Protein AF-A8ZYL6-F1 (afdb_monomer_lite)

Sequence (203 aa):
MKCGRCGAIFISHRPSIPPQRKVAQKPQQNDHLFFSLRGFISYPHINITGYWSYPAFVMSSKNQVFWLHLILAMVPDPAKKVTGLFRPRASVITTPGSKAIVHIDDFWVGIGPDPFDDYPWNGQPAGIYPHETIKGLSPSGLKEKERALLAACEAETHRFEKDKTLSQDFCQQWRDLSHPVFAGFLNRLAPDFIKTLEASLKS

Structure (mmCIF, N/CA/C/O backbone):
data_AF-A8ZYL6-F1
#
_entry.id   AF-A8ZYL6-F1
#
loop_
_atom_site.group_PDB
_atom_site.id
_atom_site.type_symbol
_atom_site.label_atom_id
_atom_site.label_alt_id
_atom_site.label_comp_id
_atom_site.label_asym_id
_atom_site.label_entity_id
_atom_site.label_seq_id
_atom_site.pdbx_PDB_ins_code
_atom_site.Cartn_x
_atom_site.Cartn_y
_atom_site.Cartn_z
_atom_site.occupancy
_atom_site.B_iso_or_equiv
_atom_site.auth_seq_id
_atom_site.auth_comp_id
_atom_site.auth_asym_id
_atom_site.auth_atom_id
_atom_site.pdbx_PDB_model_num
ATOM 1 N N . MET A 1 1 ? 37.023 60.964 -54.372 1.00 38.66 1 MET A N 1
ATOM 2 C CA . MET A 1 1 ? 36.059 60.129 -55.122 1.00 38.66 1 MET A CA 1
ATOM 3 C C . MET A 1 1 ? 35.726 58.897 -54.290 1.00 38.66 1 MET A C 1
ATOM 5 O O . MET A 1 1 ? 36.666 58.250 -53.867 1.00 38.66 1 MET A O 1
ATOM 9 N N . LYS A 1 2 ? 34.417 58.637 -54.099 1.00 38.59 2 LYS A N 1
ATOM 10 C CA . LYS A 1 2 ? 33.717 57.352 -53.833 1.00 38.59 2 LYS A CA 1
ATOM 11 C C . LYS A 1 2 ? 34.161 56.525 -52.603 1.00 38.59 2 LYS A C 1
ATOM 13 O O . LYS A 1 2 ? 35.300 56.109 -52.507 1.00 38.59 2 LYS A O 1
ATOM 18 N N . CYS A 1 3 ? 33.309 56.436 -51.571 1.00 35.59 3 CYS A N 1
ATOM 19 C CA . CYS A 1 3 ? 32.294 55.375 -51.330 1.00 35.59 3 CYS A CA 1
ATOM 20 C C . CYS A 1 3 ? 32.943 54.027 -50.951 1.00 35.59 3 CYS A C 1
ATOM 22 O O . CYS A 1 3 ? 33.824 53.570 -51.653 1.00 35.59 3 CYS A O 1
ATOM 24 N N . GLY A 1 4 ? 32.551 53.299 -49.908 1.00 39.19 4 GLY A N 1
ATOM 25 C CA . GLY A 1 4 ? 31.432 53.433 -48.987 1.00 39.19 4 GLY A CA 1
ATOM 26 C C . GLY A 1 4 ? 31.516 52.337 -47.916 1.00 39.19 4 GLY A C 1
ATOM 27 O O . GLY A 1 4 ? 32.097 51.276 -48.132 1.00 39.19 4 GLY A O 1
ATOM 28 N N . ARG A 1 5 ? 30.938 52.619 -46.746 1.00 49.47 5 ARG A N 1
ATOM 29 C CA . ARG A 1 5 ? 30.667 51.635 -45.693 1.00 49.47 5 ARG A CA 1
ATOM 30 C C . ARG A 1 5 ? 29.614 50.648 -46.202 1.00 49.47 5 ARG A C 1
ATOM 32 O O . ARG A 1 5 ? 28.506 51.074 -46.511 1.00 49.47 5 ARG A O 1
ATOM 39 N N . CYS A 1 6 ? 29.929 49.357 -46.228 1.00 43.81 6 CYS A N 1
ATOM 40 C CA . CYS A 1 6 ? 28.922 48.297 -46.278 1.00 43.81 6 CYS A CA 1
ATOM 41 C C . CYS A 1 6 ? 28.888 47.606 -44.915 1.00 43.81 6 CYS A C 1
ATOM 43 O O . CYS A 1 6 ? 29.854 46.964 -44.510 1.00 43.81 6 CYS A O 1
ATOM 45 N N . GLY A 1 7 ? 27.783 47.799 -44.196 1.00 42.47 7 GLY A N 1
ATOM 46 C CA . GLY A 1 7 ? 27.445 47.012 -43.021 1.00 42.47 7 GLY A CA 1
ATOM 47 C C . GLY A 1 7 ? 26.952 45.632 -43.445 1.00 42.47 7 GLY A C 1
ATOM 48 O O . GLY A 1 7 ? 26.150 45.515 -44.368 1.00 42.47 7 GLY A O 1
ATOM 49 N N . ALA A 1 8 ? 27.414 44.595 -42.754 1.00 45.06 8 ALA A N 1
ATOM 50 C CA . ALA A 1 8 ? 26.805 43.276 -42.804 1.00 45.06 8 ALA A CA 1
ATOM 51 C C . ALA A 1 8 ? 25.928 43.116 -41.555 1.00 45.06 8 ALA A C 1
ATOM 53 O O . ALA A 1 8 ? 26.428 42.949 -40.445 1.00 45.06 8 ALA A O 1
ATOM 54 N N . ILE A 1 9 ? 24.612 43.215 -41.737 1.00 48.47 9 ILE A N 1
ATOM 55 C CA . ILE A 1 9 ? 23.622 42.829 -40.730 1.00 48.47 9 ILE A CA 1
ATOM 56 C C . ILE A 1 9 ? 23.442 41.314 -40.863 1.00 48.47 9 ILE A C 1
ATOM 58 O O . ILE A 1 9 ? 22.890 40.835 -41.850 1.00 48.47 9 ILE A O 1
ATOM 62 N N . PHE A 1 10 ? 23.912 40.552 -39.876 1.00 44.44 10 PHE A N 1
ATOM 63 C CA . PHE A 1 10 ? 23.597 39.129 -39.756 1.00 44.44 10 PHE A CA 1
ATOM 64 C C . PHE A 1 10 ? 22.167 38.978 -39.220 1.00 44.44 10 PHE A C 1
ATOM 66 O O . PHE A 1 10 ? 21.923 39.113 -38.022 1.00 44.44 10 PHE A O 1
ATOM 73 N N . ILE A 1 11 ? 21.206 38.690 -40.101 1.00 47.62 11 ILE A N 1
ATOM 74 C CA . ILE A 1 11 ? 19.852 38.296 -39.692 1.00 47.62 11 ILE A CA 1
ATOM 75 C C . ILE A 1 11 ? 19.863 36.793 -39.392 1.00 47.62 11 ILE A C 1
ATOM 77 O O . ILE A 1 11 ? 19.697 35.955 -40.277 1.00 47.62 11 ILE A O 1
ATOM 81 N N . SER A 1 12 ? 20.057 36.459 -38.115 1.00 48.75 12 SER A N 1
ATOM 82 C CA . SER A 1 12 ? 19.859 35.116 -37.560 1.00 48.75 12 SER A CA 1
ATOM 83 C C . SER A 1 12 ? 18.393 34.691 -37.743 1.00 48.75 12 SER A C 1
ATOM 85 O O . SER A 1 12 ? 17.524 35.075 -36.957 1.00 48.75 12 SER A O 1
ATOM 87 N N . HIS A 1 13 ? 18.112 33.872 -38.756 1.00 47.56 13 HIS A N 1
ATOM 88 C CA . HIS A 1 13 ? 16.840 33.160 -38.870 1.00 47.56 13 HIS A CA 1
ATOM 89 C C . HIS A 1 13 ? 16.840 31.992 -37.876 1.00 47.56 13 HIS A C 1
ATOM 91 O O . HIS A 1 13 ? 17.350 30.913 -38.168 1.00 47.56 13 HIS A O 1
ATOM 97 N N . ARG A 1 14 ? 16.279 32.204 -36.678 1.00 50.12 14 ARG A N 1
ATOM 98 C CA . ARG A 1 14 ? 15.885 31.085 -35.812 1.00 50.12 14 ARG A CA 1
ATOM 99 C C . ARG A 1 14 ? 14.573 30.503 -36.347 1.00 50.12 14 ARG A C 1
ATOM 101 O O . ARG A 1 14 ? 13.627 31.272 -36.512 1.00 50.12 14 ARG A O 1
ATOM 108 N N . PRO A 1 15 ? 14.479 29.186 -36.591 1.00 45.56 15 PRO A N 1
ATOM 109 C CA . PRO A 1 15 ? 13.211 28.568 -36.944 1.00 45.56 15 PRO A CA 1
ATOM 110 C C . PRO A 1 15 ? 12.225 28.719 -35.780 1.00 45.56 15 PRO A C 1
ATOM 112 O O . PRO A 1 15 ? 12.510 28.356 -34.637 1.00 45.56 15 PRO A O 1
ATOM 115 N N . SER A 1 16 ? 11.067 29.297 -36.081 1.00 53.28 16 SER A N 1
ATOM 116 C CA . SER A 1 16 ? 9.933 29.433 -35.178 1.00 53.28 16 SER A CA 1
ATOM 117 C C . SER A 1 16 ? 9.337 28.053 -34.910 1.00 53.28 16 SER A C 1
ATOM 119 O O . SER A 1 16 ? 8.709 27.444 -35.773 1.00 53.28 16 SER A O 1
ATOM 121 N N . ILE A 1 17 ? 9.549 27.545 -33.694 1.00 54.81 17 ILE A N 1
ATOM 122 C CA . ILE A 1 17 ? 8.894 26.329 -33.208 1.00 54.81 17 ILE A CA 1
ATOM 123 C C . ILE A 1 17 ? 7.383 26.612 -33.172 1.00 54.81 17 ILE A C 1
ATOM 125 O O . ILE A 1 17 ? 6.974 27.576 -32.516 1.00 54.81 17 ILE A O 1
ATOM 129 N N . PRO A 1 18 ? 6.542 25.820 -33.860 1.00 49.66 18 PRO A N 1
ATOM 130 C CA . PRO A 1 18 ? 5.104 26.023 -33.816 1.00 49.66 18 PRO A CA 1
ATOM 131 C C . PRO A 1 18 ? 4.603 25.842 -32.374 1.00 49.66 18 PRO A C 1
ATOM 133 O O . PRO A 1 18 ? 5.038 24.912 -31.686 1.00 49.66 18 PRO A O 1
ATOM 136 N N . PRO A 1 19 ? 3.702 26.714 -31.887 1.00 50.75 19 PRO A N 1
ATOM 137 C CA . PRO A 1 19 ? 3.184 26.617 -30.533 1.00 50.75 19 PRO A CA 1
ATOM 138 C C . PRO A 1 19 ? 2.455 25.284 -30.377 1.00 50.75 19 PRO A C 1
ATOM 140 O O . PRO A 1 19 ? 1.431 25.035 -31.017 1.00 50.75 19 PRO A O 1
ATOM 143 N N . GLN A 1 20 ? 2.991 24.407 -29.527 1.00 51.41 20 GLN A N 1
ATOM 144 C CA . GLN A 1 20 ? 2.296 23.182 -29.168 1.00 51.41 20 GLN A CA 1
ATOM 145 C C . GLN A 1 20 ? 0.978 23.558 -28.493 1.00 51.41 20 GLN A C 1
ATOM 147 O O . GLN A 1 20 ? 0.948 24.201 -27.441 1.00 51.41 20 GLN A O 1
ATOM 152 N N . ARG A 1 21 ? -0.127 23.159 -29.127 1.00 47.38 21 ARG A N 1
ATOM 153 C CA . ARG A 1 21 ? -1.474 23.233 -28.565 1.00 47.38 21 ARG A CA 1
ATOM 154 C C . ARG A 1 21 ? -1.461 22.430 -27.263 1.00 47.38 21 ARG A C 1
ATOM 156 O O . ARG A 1 21 ? -1.479 21.202 -27.294 1.00 47.38 21 ARG A O 1
ATOM 163 N N . LYS A 1 22 ? -1.419 23.114 -26.115 1.00 48.12 22 LYS A N 1
ATOM 164 C CA . LYS A 1 22 ? -1.724 22.499 -24.821 1.00 48.12 22 LYS A CA 1
ATOM 165 C C . LYS A 1 22 ? -3.169 22.023 -24.897 1.00 48.12 22 LYS A C 1
ATOM 167 O O . LYS A 1 22 ? -4.096 22.823 -24.803 1.00 48.12 22 LYS A O 1
ATOM 172 N N . VAL A 1 23 ? -3.355 20.727 -25.129 1.00 47.91 23 VAL A N 1
ATOM 173 C CA . VAL A 1 23 ? -4.649 20.078 -24.946 1.00 47.91 23 VAL A CA 1
ATOM 174 C C . VAL A 1 23 ? -4.960 20.207 -23.461 1.00 47.91 23 VAL A C 1
ATOM 176 O O . VAL A 1 23 ? -4.375 19.513 -22.634 1.00 47.91 23 VAL A O 1
ATOM 179 N N . ALA A 1 24 ? -5.817 21.167 -23.118 1.00 47.47 24 ALA A N 1
ATOM 180 C CA . ALA A 1 24 ? -6.336 21.316 -21.772 1.00 47.47 24 ALA A CA 1
ATOM 181 C C . ALA A 1 24 ? -7.160 20.061 -21.463 1.00 47.47 24 ALA A C 1
ATOM 183 O O . ALA A 1 24 ? -8.298 19.919 -21.913 1.00 47.47 24 ALA A O 1
ATOM 184 N N . GLN A 1 25 ? -6.554 19.114 -20.747 1.00 43.84 25 GLN A N 1
ATOM 185 C CA . GLN A 1 25 ? -7.284 18.000 -20.165 1.00 43.84 25 GLN A CA 1
ATOM 186 C C . GLN A 1 25 ? -8.303 18.594 -19.192 1.00 43.84 25 GLN A C 1
ATOM 188 O O . GLN A 1 25 ? -7.934 19.282 -18.239 1.00 43.84 25 GLN A O 1
ATOM 193 N N . LYS A 1 26 ? -9.595 18.374 -19.462 1.00 37.28 26 LYS A N 1
ATOM 194 C CA . LYS A 1 26 ? -10.657 18.680 -18.499 1.00 37.28 26 LYS A CA 1
ATOM 195 C C . LYS A 1 26 ? -10.307 17.988 -17.175 1.00 37.28 26 LYS A C 1
ATOM 197 O O . LYS A 1 26 ? -9.926 16.815 -17.224 1.00 37.28 26 LYS A O 1
ATOM 202 N N . PRO A 1 27 ? -10.435 18.662 -16.019 1.00 41.03 27 PRO A N 1
ATOM 203 C CA . PRO A 1 27 ? -10.182 18.031 -14.734 1.00 41.03 27 PRO A CA 1
ATOM 204 C C . PRO A 1 27 ? -11.129 16.836 -14.598 1.00 41.03 27 PRO A C 1
ATOM 206 O O . PRO A 1 27 ? -12.351 16.996 -14.595 1.00 41.03 27 PRO A O 1
ATOM 209 N N . GLN A 1 28 ? -10.563 15.628 -14.578 1.00 49.56 28 GLN A N 1
ATOM 210 C CA . GLN A 1 28 ? -11.330 14.421 -14.313 1.00 49.56 28 GLN A CA 1
ATOM 211 C C . GLN A 1 28 ? -11.887 14.516 -12.890 1.00 49.56 28 GLN A C 1
ATOM 213 O O . GLN A 1 28 ? -11.157 14.602 -11.908 1.00 49.56 28 GLN A O 1
ATOM 218 N N . GLN A 1 29 ? -13.212 14.547 -12.845 1.00 48.94 29 GLN A N 1
ATOM 219 C CA . GLN A 1 29 ? -14.117 14.304 -11.729 1.00 48.94 29 GLN A CA 1
ATOM 220 C C . GLN A 1 29 ? -13.479 13.448 -10.608 1.00 48.94 29 GLN A C 1
ATOM 222 O O . GLN A 1 29 ? -13.176 12.277 -10.832 1.00 48.94 29 GLN A O 1
ATOM 227 N N . ASN A 1 30 ? -13.274 14.057 -9.429 1.00 53.16 30 ASN A N 1
ATOM 228 C CA . ASN A 1 30 ? -12.890 13.452 -8.140 1.00 53.16 30 ASN A CA 1
ATOM 229 C C . ASN A 1 30 ? -11.993 12.202 -8.219 1.00 53.16 30 ASN A C 1
ATOM 231 O O . ASN A 1 30 ? -12.381 11.112 -7.797 1.00 53.16 30 ASN A O 1
ATOM 235 N N . ASP A 1 31 ? -10.770 12.343 -8.733 1.00 65.75 31 ASP A N 1
ATOM 236 C CA . ASP A 1 31 ? -9.755 11.313 -8.506 1.00 65.75 31 ASP A CA 1
ATOM 237 C C . ASP A 1 31 ? -9.406 11.261 -7.005 1.00 65.75 31 ASP A C 1
ATOM 239 O O . ASP A 1 31 ? -9.075 12.284 -6.401 1.00 65.75 31 ASP A O 1
ATOM 243 N N . HIS A 1 32 ? -9.502 10.065 -6.406 1.00 74.12 32 HIS A N 1
ATOM 244 C CA . HIS A 1 32 ? -9.178 9.819 -4.997 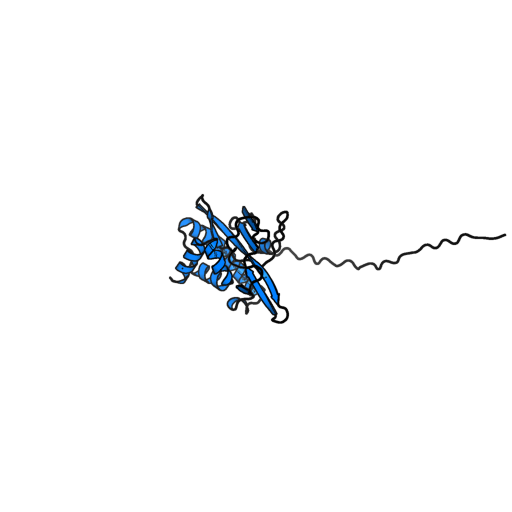1.00 74.12 32 HIS A CA 1
ATOM 245 C C . HIS A 1 32 ? -7.810 10.416 -4.634 1.00 74.12 32 HIS A C 1
ATOM 247 O O . HIS A 1 32 ? -6.865 10.372 -5.428 1.00 74.12 32 HIS A O 1
ATOM 253 N N . LEU A 1 33 ? -7.682 10.955 -3.419 1.00 76.62 33 LEU A N 1
ATOM 254 C CA . LEU A 1 33 ? -6.518 11.746 -2.999 1.00 76.62 33 LEU A CA 1
ATOM 255 C C . LEU A 1 33 ? -5.199 10.965 -3.104 1.00 76.62 33 LEU A C 1
ATOM 257 O O . LEU A 1 33 ? -4.183 11.541 -3.492 1.00 76.62 33 LEU A O 1
ATOM 261 N N . PHE A 1 34 ? -5.245 9.648 -2.888 1.00 82.31 34 PHE A N 1
ATOM 262 C CA . PHE A 1 34 ? -4.145 8.712 -3.155 1.00 82.31 34 PHE A CA 1
ATOM 263 C C . PHE A 1 34 ? -3.537 8.858 -4.560 1.00 82.31 34 PHE A C 1
ATOM 265 O O . PHE A 1 34 ? -2.319 8.895 -4.711 1.00 82.31 34 PHE A O 1
ATOM 272 N N . PHE A 1 35 ? -4.360 9.002 -5.605 1.00 82.75 35 PHE A N 1
ATOM 273 C CA . PHE A 1 35 ? -3.857 9.138 -6.976 1.00 82.75 35 PHE A CA 1
ATOM 274 C C . PHE A 1 35 ? -3.140 10.466 -7.208 1.00 82.75 35 PHE A C 1
ATOM 276 O O . PHE A 1 35 ? -2.234 10.541 -8.036 1.00 82.75 35 PHE A O 1
ATOM 283 N N . SER A 1 36 ? -3.523 11.504 -6.463 1.00 78.44 36 SER A N 1
ATOM 284 C CA . SER A 1 36 ? -2.780 12.763 -6.462 1.00 78.44 36 SER A CA 1
ATOM 285 C C . SER A 1 36 ? -1.435 12.607 -5.751 1.00 78.44 36 SER A C 1
ATOM 287 O O . SER A 1 36 ? -0.435 13.100 -6.259 1.00 78.44 36 SER A O 1
ATOM 289 N N . LEU A 1 37 ? -1.405 11.898 -4.614 1.00 76.38 37 LEU A N 1
ATOM 290 C CA . LEU A 1 37 ? -0.175 11.635 -3.859 1.00 76.38 37 LEU A CA 1
ATOM 291 C C . LEU A 1 37 ? 0.828 10.822 -4.693 1.00 76.38 37 LEU A C 1
ATOM 293 O O . LEU A 1 37 ? 1.974 11.232 -4.826 1.00 76.38 37 LEU A O 1
ATOM 297 N N . ARG A 1 38 ? 0.396 9.743 -5.362 1.00 78.38 38 ARG A N 1
ATOM 298 C CA . ARG A 1 38 ? 1.303 8.932 -6.201 1.00 78.38 38 ARG A CA 1
ATOM 299 C C . ARG A 1 38 ? 1.823 9.660 -7.447 1.00 78.38 38 ARG A C 1
ATOM 301 O O . ARG A 1 38 ? 2.832 9.252 -8.011 1.00 78.38 38 ARG A O 1
ATOM 308 N N . GLY A 1 39 ? 1.096 10.674 -7.926 1.00 63.91 39 GLY A N 1
ATOM 309 C CA . GLY A 1 39 ? 1.374 11.356 -9.193 1.00 63.91 39 GLY A CA 1
ATOM 310 C C . GLY A 1 39 ? 2.626 12.230 -9.151 1.00 63.91 39 GLY A C 1
ATOM 311 O O . GLY A 1 39 ? 3.360 12.261 -10.134 1.00 63.91 39 GLY A O 1
ATOM 312 N N . PHE A 1 40 ? 2.866 12.909 -8.024 1.00 58.03 40 PHE A N 1
ATOM 313 C CA . PHE A 1 40 ? 4.121 13.580 -7.673 1.00 58.03 40 PHE A CA 1
ATOM 314 C C . PHE A 1 40 ? 3.972 14.195 -6.270 1.00 58.03 40 PHE A C 1
ATOM 316 O O . PHE A 1 40 ? 3.153 15.098 -6.086 1.00 58.03 40 PHE A O 1
ATOM 323 N N . ILE A 1 41 ? 4.773 13.775 -5.288 1.00 55.94 41 ILE A N 1
ATOM 324 C CA . ILE A 1 41 ? 4.959 14.563 -4.062 1.00 55.94 41 ILE A CA 1
ATOM 325 C C . ILE A 1 41 ? 6.176 15.449 -4.288 1.00 55.94 41 ILE A C 1
ATOM 327 O O . ILE A 1 41 ? 7.309 14.998 -4.188 1.00 55.94 41 ILE A O 1
ATOM 331 N N . SER A 1 42 ? 5.926 16.720 -4.601 1.00 51.06 42 SER A N 1
ATOM 332 C CA . SER A 1 42 ? 6.927 17.779 -4.469 1.00 51.06 42 SER A CA 1
ATOM 333 C C . SER A 1 42 ? 6.829 18.346 -3.053 1.00 51.06 42 SER A C 1
ATOM 335 O O . SER A 1 42 ? 6.328 19.452 -2.856 1.00 51.06 42 SER A O 1
ATOM 337 N N . TYR A 1 43 ? 7.250 17.576 -2.052 1.00 51.25 43 TYR A N 1
ATOM 338 C CA . TYR A 1 43 ? 7.519 18.145 -0.731 1.00 51.25 43 TYR A CA 1
ATOM 339 C C . TYR A 1 43 ? 8.845 18.910 -0.836 1.00 51.25 43 TYR A C 1
ATOM 341 O O . TYR A 1 43 ? 9.714 18.451 -1.588 1.00 51.25 43 TYR A O 1
ATOM 349 N N . PRO A 1 44 ? 9.027 20.076 -0.183 1.00 44.84 44 PRO A N 1
ATOM 350 C CA . PRO A 1 44 ? 10.277 20.821 -0.284 1.00 44.84 44 PRO A CA 1
ATOM 351 C C . PRO A 1 44 ? 11.464 19.877 -0.042 1.00 44.84 44 PRO A C 1
ATOM 353 O O . PRO A 1 44 ? 11.610 19.318 1.040 1.00 44.84 44 PRO A O 1
ATOM 356 N N . HIS A 1 45 ? 12.270 19.689 -1.093 1.00 47.91 45 HIS A N 1
ATOM 357 C CA . HIS A 1 45 ? 13.502 18.890 -1.139 1.00 47.91 45 HIS A CA 1
ATOM 358 C C . HIS A 1 45 ? 13.399 17.357 -1.259 1.00 47.91 45 HIS A C 1
ATOM 360 O O . HIS A 1 45 ? 14.451 16.723 -1.256 1.00 47.91 45 HIS A O 1
ATOM 366 N N . ILE A 1 46 ? 12.221 16.747 -1.460 1.00 53.50 46 ILE A N 1
ATOM 367 C CA . ILE A 1 46 ? 12.130 15.281 -1.630 1.00 53.50 46 ILE A CA 1
ATOM 368 C C . ILE A 1 46 ? 11.368 14.909 -2.908 1.00 53.50 46 ILE A C 1
ATOM 370 O O . ILE A 1 46 ? 10.165 15.127 -3.017 1.00 53.50 46 ILE A O 1
ATOM 374 N N . ASN A 1 47 ? 12.078 14.328 -3.882 1.00 64.69 47 ASN A N 1
ATOM 375 C CA . ASN A 1 47 ? 11.494 13.749 -5.096 1.00 64.69 47 ASN A CA 1
ATOM 376 C C . ASN A 1 47 ? 11.298 12.238 -4.897 1.00 64.69 47 ASN A C 1
ATOM 378 O O . ASN A 1 47 ? 12.152 11.435 -5.283 1.00 64.69 47 ASN A O 1
ATOM 382 N N . ILE A 1 48 ? 10.190 11.849 -4.260 1.00 72.88 48 ILE A N 1
ATOM 383 C CA . ILE A 1 48 ? 9.915 10.435 -3.985 1.00 72.88 48 ILE A CA 1
ATOM 384 C C . ILE A 1 48 ? 9.207 9.806 -5.185 1.00 72.88 48 ILE A C 1
ATOM 386 O O . ILE A 1 48 ? 8.012 9.998 -5.408 1.00 72.88 48 ILE A O 1
ATOM 390 N N . THR A 1 49 ? 9.958 9.021 -5.955 1.00 81.06 49 THR A N 1
ATOM 391 C CA . THR A 1 49 ? 9.449 8.216 -7.073 1.00 81.06 49 THR A CA 1
ATOM 392 C C . THR A 1 49 ? 9.589 6.733 -6.759 1.00 81.06 49 THR A C 1
ATOM 394 O O . THR A 1 49 ? 10.604 6.294 -6.210 1.00 81.06 49 THR A O 1
ATOM 397 N N . GLY A 1 50 ? 8.574 5.947 -7.116 1.00 88.94 50 GLY A N 1
ATOM 398 C CA . GLY A 1 50 ? 8.574 4.517 -6.842 1.00 88.94 50 GLY A CA 1
ATOM 399 C C . GLY A 1 50 ? 7.208 3.868 -7.000 1.00 88.94 50 GLY A C 1
ATOM 400 O O . GLY A 1 50 ? 6.260 4.486 -7.489 1.00 88.94 50 GLY A O 1
ATOM 401 N N . TYR A 1 51 ? 7.134 2.605 -6.595 1.00 92.38 51 TYR A N 1
ATOM 402 C CA . TYR A 1 51 ? 5.897 1.839 -6.567 1.00 92.38 51 TYR A CA 1
ATOM 403 C C . TYR A 1 51 ? 5.241 1.978 -5.196 1.00 92.38 51 TYR A C 1
ATOM 405 O O . TYR A 1 51 ? 5.842 1.617 -4.186 1.00 92.38 51 TYR A O 1
ATOM 413 N N . TRP A 1 52 ? 4.029 2.521 -5.173 1.00 93.62 52 TRP A N 1
ATOM 414 C CA . TRP A 1 52 ? 3.295 2.839 -3.951 1.00 93.62 52 TRP A CA 1
ATOM 415 C C . TRP A 1 52 ? 2.469 1.651 -3.465 1.00 93.62 52 TRP A C 1
ATOM 417 O O . TRP A 1 52 ? 1.778 1.014 -4.262 1.00 93.62 52 TRP A O 1
ATOM 427 N N . SER A 1 53 ? 2.501 1.388 -2.161 1.00 95.38 53 SER A N 1
ATOM 428 C CA . SER A 1 53 ? 1.534 0.503 -1.518 1.00 95.38 53 SER A CA 1
ATOM 429 C C . SER A 1 53 ? 0.173 1.185 -1.437 1.00 95.38 53 SER A C 1
ATOM 431 O O . SER A 1 53 ? 0.078 2.413 -1.404 1.00 95.38 53 SER A O 1
ATOM 433 N N . TYR A 1 54 ? -0.884 0.387 -1.324 1.00 95.62 54 TYR A N 1
ATOM 434 C CA . TYR A 1 54 ? -2.149 0.886 -0.790 1.00 95.62 54 TYR A CA 1
ATOM 435 C C . TYR A 1 54 ? -2.005 1.189 0.712 1.00 95.62 54 TYR A C 1
ATOM 437 O O . TYR A 1 54 ? -1.034 0.729 1.332 1.00 95.62 54 TYR A O 1
ATOM 445 N N . PRO A 1 55 ? -2.937 1.960 1.303 1.00 96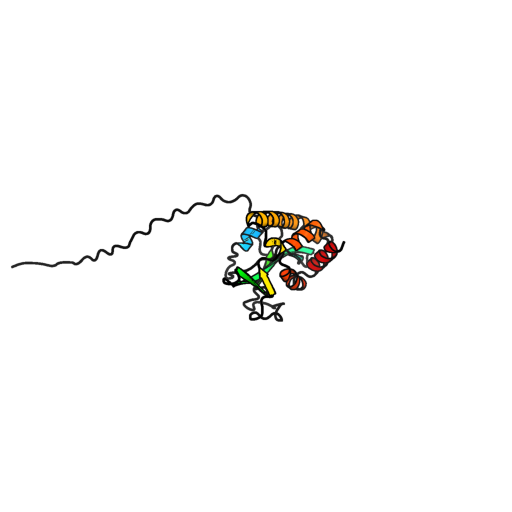.19 55 PRO A N 1
ATOM 446 C CA . PRO A 1 55 ? -2.881 2.301 2.717 1.00 96.19 55 PRO A CA 1
ATOM 447 C C . PRO A 1 55 ? -2.781 1.062 3.614 1.00 96.19 55 PRO A C 1
ATOM 449 O O . PRO A 1 55 ? -3.582 0.132 3.497 1.00 96.19 55 PRO A O 1
ATOM 452 N N . ALA A 1 56 ? -1.815 1.078 4.528 1.00 97.88 56 ALA A N 1
ATOM 453 C CA . ALA A 1 56 ? -1.800 0.254 5.731 1.00 97.88 56 ALA A CA 1
ATOM 454 C C . ALA A 1 56 ? -2.174 1.125 6.936 1.00 97.88 56 ALA A C 1
ATOM 456 O O . ALA A 1 56 ? -1.914 2.329 6.939 1.00 97.88 56 ALA A O 1
ATOM 457 N N . PHE A 1 57 ? -2.791 0.543 7.961 1.00 98.12 57 PHE A N 1
ATOM 458 C CA . PHE A 1 57 ? -3.253 1.313 9.117 1.00 98.12 57 PHE A CA 1
ATOM 459 C C . PHE A 1 57 ? -2.228 1.293 10.246 1.00 98.12 57 PHE A C 1
ATOM 461 O O . PHE A 1 57 ? -1.794 0.236 10.695 1.00 98.12 57 PHE A O 1
ATOM 468 N N . VAL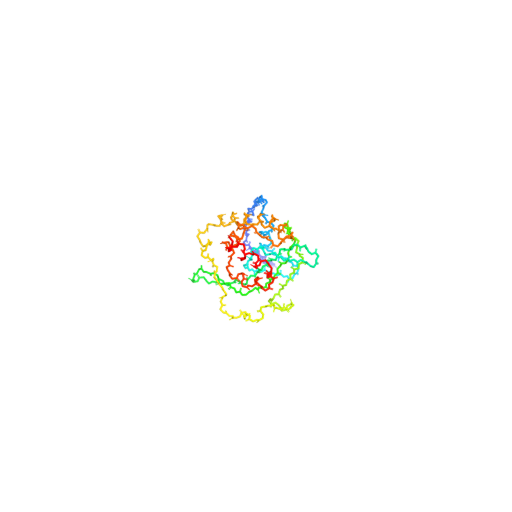 A 1 58 ? -1.853 2.476 10.726 1.00 97.38 58 VAL A N 1
ATOM 469 C CA . VAL A 1 58 ? -0.976 2.632 11.890 1.00 97.38 58 VAL A CA 1
ATOM 470 C C . VAL A 1 58 ? -1.691 3.430 12.964 1.00 97.38 58 VAL A C 1
ATOM 472 O O . VAL A 1 58 ? -2.402 4.391 12.676 1.00 97.38 58 VAL A O 1
ATOM 475 N N . MET A 1 59 ? -1.516 3.017 14.213 1.00 96.19 59 MET A N 1
ATOM 476 C CA . MET A 1 59 ? -2.121 3.682 15.358 1.00 96.19 59 MET A CA 1
ATOM 477 C C . MET A 1 59 ? -1.164 4.701 15.951 1.00 96.19 59 MET A C 1
ATOM 479 O O . MET A 1 59 ? 0.007 4.415 16.187 1.00 96.19 59 MET A O 1
ATOM 483 N N . SER A 1 60 ? -1.680 5.887 16.242 1.00 94.44 60 SER A N 1
ATOM 484 C CA . SER A 1 60 ? -0.965 6.890 17.018 1.00 94.44 60 SER A CA 1
ATOM 485 C C . SER A 1 60 ? -1.031 6.595 18.517 1.00 94.44 60 SER A C 1
ATOM 487 O O . SER A 1 60 ? -1.909 5.873 18.994 1.00 94.44 60 SER A O 1
ATOM 489 N N . SER A 1 61 ? -0.166 7.253 19.292 1.00 92.56 61 SER A N 1
ATOM 490 C CA . SER A 1 61 ? -0.221 7.227 20.762 1.00 92.56 61 SER A CA 1
ATOM 491 C C . SER A 1 61 ? -1.519 7.805 21.341 1.00 92.56 61 SER A C 1
ATOM 493 O O . SER A 1 61 ? -1.836 7.558 22.500 1.00 92.56 61 SER A O 1
ATOM 495 N N . LYS A 1 62 ? -2.290 8.551 20.539 1.00 94.38 62 LYS A N 1
ATOM 496 C CA . LYS A 1 62 ? -3.606 9.101 20.897 1.00 94.38 62 LYS A CA 1
ATOM 497 C C . LYS A 1 62 ? -4.765 8.222 20.416 1.00 94.38 62 LYS A C 1
ATOM 499 O O . LYS A 1 62 ? -5.894 8.696 20.356 1.00 94.38 62 LYS A O 1
ATOM 504 N N . ASN A 1 63 ? -4.485 6.970 20.055 1.00 92.88 63 ASN A N 1
ATOM 505 C CA . ASN A 1 63 ? -5.456 6.011 19.535 1.00 92.88 63 ASN A CA 1
ATOM 506 C C . ASN A 1 63 ? -6.189 6.494 18.266 1.00 92.88 63 ASN A C 1
ATOM 508 O O . ASN A 1 63 ? -7.352 6.171 18.073 1.00 92.88 63 ASN A O 1
ATOM 512 N N . GLN A 1 64 ? -5.495 7.243 17.403 1.00 95.62 64 GLN A N 1
ATOM 513 C CA . GLN A 1 64 ? -6.005 7.661 16.091 1.00 95.62 64 GLN A CA 1
ATOM 514 C C . GLN A 1 64 ? -5.363 6.825 14.987 1.00 95.62 64 GLN A C 1
ATOM 516 O O . GLN A 1 64 ? -4.163 6.549 15.058 1.00 95.62 64 GLN A O 1
ATOM 521 N N . VAL A 1 65 ? -6.131 6.457 13.962 1.00 97.62 65 VAL A N 1
ATOM 522 C CA . VAL A 1 65 ? -5.595 5.760 12.784 1.00 97.62 65 VAL A CA 1
ATOM 523 C C . VAL A 1 65 ? -4.998 6.760 11.798 1.00 97.62 65 VAL A C 1
ATOM 525 O O . VAL A 1 65 ? -5.652 7.716 11.384 1.00 97.62 65 VAL A O 1
ATOM 528 N N . PHE A 1 66 ? -3.774 6.487 11.361 1.00 97.19 66 PHE A N 1
ATOM 529 C CA . PHE A 1 66 ? -3.170 7.099 10.185 1.00 97.19 66 PHE A CA 1
ATOM 530 C C . PHE A 1 66 ? -2.974 6.068 9.075 1.00 97.19 66 PHE A C 1
ATOM 532 O O . PHE A 1 66 ? -2.933 4.858 9.313 1.00 97.19 66 PHE A O 1
ATOM 539 N N . TRP A 1 67 ? -2.841 6.560 7.847 1.00 96.94 67 TRP A N 1
ATOM 540 C CA . TRP A 1 67 ? -2.517 5.738 6.689 1.00 96.94 67 TRP A CA 1
ATOM 541 C C . TRP A 1 67 ? -1.020 5.789 6.419 1.00 96.94 67 TRP A C 1
ATOM 543 O O . TRP A 1 67 ? -0.472 6.858 6.157 1.00 96.94 67 TRP A O 1
ATOM 553 N N . LEU A 1 68 ? -0.381 4.628 6.464 1.00 96.56 68 LEU A N 1
ATOM 554 C CA . LEU A 1 68 ? 0.996 4.411 6.056 1.00 96.56 68 LEU A CA 1
ATOM 555 C C . LEU A 1 68 ? 1.027 3.955 4.595 1.00 96.56 68 LEU A C 1
ATOM 557 O O . LEU A 1 68 ? 0.386 2.969 4.228 1.00 96.56 68 LEU A O 1
ATOM 561 N N . HIS A 1 69 ? 1.829 4.638 3.786 1.00 95.25 69 HIS A N 1
ATOM 562 C CA . HIS A 1 69 ? 2.150 4.256 2.415 1.00 95.25 69 HIS A CA 1
ATOM 563 C C . HIS A 1 69 ? 3.638 3.930 2.337 1.00 95.25 69 HIS A C 1
ATOM 565 O O . HIS A 1 69 ? 4.473 4.730 2.761 1.00 95.25 69 HIS A O 1
ATOM 571 N N . LEU A 1 70 ? 3.973 2.771 1.779 1.00 95.00 70 LEU A N 1
ATOM 572 C CA . LEU A 1 70 ? 5.344 2.400 1.450 1.00 95.00 70 LEU A CA 1
ATOM 573 C C . LEU A 1 70 ? 5.628 2.666 -0.019 1.00 95.00 70 LEU A C 1
ATOM 575 O O . LEU A 1 70 ? 4.796 2.391 -0.880 1.00 95.00 70 LEU A O 1
ATOM 579 N N . ILE A 1 71 ? 6.835 3.143 -0.310 1.00 93.81 71 ILE A N 1
ATOM 580 C CA . ILE A 1 71 ? 7.252 3.442 -1.677 1.00 93.81 71 ILE A CA 1
ATOM 581 C C . ILE A 1 71 ? 8.500 2.627 -1.992 1.00 93.81 71 ILE A C 1
ATOM 583 O O . ILE A 1 71 ? 9.581 2.912 -1.480 1.00 93.81 71 ILE A O 1
ATOM 587 N N . LEU A 1 72 ? 8.360 1.601 -2.831 1.00 93.44 72 LEU A N 1
ATOM 588 C CA . LEU A 1 72 ? 9.475 0.757 -3.265 1.00 93.44 72 LEU A CA 1
ATOM 589 C C . LEU A 1 72 ? 10.254 1.411 -4.402 1.00 93.44 72 LEU A C 1
ATOM 591 O O . LEU A 1 72 ? 9.672 2.027 -5.299 1.00 93.44 72 LEU A O 1
ATOM 595 N N . ALA A 1 73 ? 11.572 1.206 -4.414 1.00 91.62 73 ALA A N 1
ATOM 596 C CA . ALA A 1 73 ? 12.369 1.512 -5.595 1.00 91.62 73 ALA A CA 1
ATOM 597 C C . ALA A 1 73 ? 11.953 0.614 -6.772 1.00 91.62 73 ALA A C 1
ATOM 599 O O . ALA A 1 73 ? 11.736 -0.588 -6.611 1.00 91.62 73 ALA A O 1
ATOM 600 N N . MET A 1 74 ? 11.886 1.210 -7.962 1.00 91.94 74 MET A N 1
ATOM 601 C CA . MET A 1 74 ? 11.566 0.529 -9.214 1.00 91.94 74 MET A CA 1
ATOM 602 C C . MET A 1 74 ? 12.738 0.621 -10.183 1.00 91.94 74 MET A C 1
ATOM 604 O O . MET A 1 74 ? 13.265 1.713 -10.402 1.00 91.94 74 MET A O 1
ATOM 608 N N . VAL A 1 75 ? 13.094 -0.498 -10.813 1.00 91.44 75 VAL A N 1
ATOM 609 C CA . VAL A 1 75 ? 14.080 -0.533 -11.901 1.00 91.44 75 VAL A CA 1
ATOM 610 C C . VAL A 1 75 ? 13.479 -1.279 -13.096 1.00 91.44 75 VAL A C 1
ATOM 612 O O . VAL A 1 75 ? 13.211 -2.477 -12.988 1.00 91.44 75 VAL A O 1
ATOM 615 N N . PRO A 1 76 ? 13.209 -0.607 -14.229 1.00 92.56 76 PRO A N 1
ATOM 616 C CA . PRO A 1 76 ? 12.679 -1.271 -15.413 1.00 92.56 76 PRO A CA 1
ATOM 617 C C . PRO A 1 76 ? 13.741 -2.163 -16.073 1.00 92.56 76 PRO A C 1
ATOM 619 O O . PRO A 1 76 ? 14.889 -1.754 -16.229 1.00 92.56 76 PRO A O 1
ATOM 622 N N . ASP A 1 77 ? 13.332 -3.350 -16.519 1.00 91.81 77 ASP A N 1
ATOM 623 C CA . ASP A 1 77 ? 14.084 -4.225 -17.423 1.00 91.81 77 ASP A CA 1
ATOM 624 C C . ASP A 1 77 ? 13.360 -4.245 -18.784 1.00 91.81 77 ASP A C 1
ATOM 626 O O . ASP A 1 77 ? 12.363 -4.964 -18.955 1.00 91.81 77 ASP A O 1
ATOM 630 N N . PRO A 1 78 ? 13.821 -3.445 -19.767 1.00 91.00 78 PRO A N 1
ATOM 631 C CA . PRO A 1 78 ? 13.169 -3.350 -21.069 1.00 91.00 78 PRO A CA 1
ATOM 632 C C . PRO A 1 78 ? 13.179 -4.665 -21.853 1.00 91.00 78 PRO A C 1
ATOM 634 O O . PRO A 1 78 ? 12.243 -4.926 -22.607 1.00 91.00 78 PRO A O 1
ATOM 637 N N . ALA A 1 79 ? 14.209 -5.500 -21.674 1.00 91.62 79 ALA A N 1
ATOM 638 C CA . ALA A 1 79 ? 14.350 -6.751 -22.413 1.00 91.62 79 ALA A CA 1
ATOM 639 C C . ALA A 1 79 ? 13.296 -7.770 -21.967 1.00 91.62 79 ALA A C 1
ATOM 641 O O . ALA A 1 79 ? 12.677 -8.437 -22.797 1.00 91.62 79 ALA A O 1
ATOM 642 N N . LYS A 1 80 ? 13.045 -7.847 -20.656 1.00 87.69 80 LYS A N 1
ATOM 643 C CA . LYS A 1 80 ? 12.037 -8.745 -20.075 1.00 87.69 80 LYS A CA 1
ATOM 644 C C . LYS A 1 80 ? 10.642 -8.126 -19.980 1.00 87.69 80 LYS A C 1
ATOM 646 O O . LYS A 1 80 ? 9.697 -8.840 -19.657 1.00 87.69 80 LYS A O 1
ATOM 651 N N . LYS A 1 81 ? 10.500 -6.828 -20.281 1.00 87.81 81 LYS A N 1
ATOM 652 C CA . LYS A 1 81 ? 9.247 -6.056 -20.168 1.00 87.81 81 LYS A CA 1
ATOM 653 C C . LYS A 1 81 ? 8.631 -6.138 -18.769 1.00 87.81 81 LYS A C 1
ATOM 655 O O . LYS A 1 81 ? 7.415 -6.245 -18.619 1.00 87.81 81 LYS A O 1
ATOM 660 N N . VAL A 1 82 ? 9.480 -6.102 -17.749 1.00 90.38 82 VAL A N 1
ATOM 661 C CA . VAL A 1 82 ? 9.072 -6.114 -16.342 1.00 90.38 82 VAL A CA 1
ATOM 662 C C . VAL A 1 82 ? 9.784 -5.010 -15.575 1.00 90.38 82 VAL A C 1
ATOM 664 O O . VAL A 1 82 ? 10.763 -4.437 -16.051 1.00 90.38 82 VAL A O 1
ATOM 667 N N . THR A 1 83 ? 9.310 -4.707 -14.373 1.00 93.25 83 THR A N 1
ATOM 668 C CA . THR A 1 83 ? 9.977 -3.767 -13.470 1.00 93.25 83 THR A CA 1
ATOM 669 C C . THR A 1 83 ? 10.357 -4.488 -12.188 1.00 93.25 83 THR A C 1
ATOM 671 O O . THR A 1 83 ? 9.492 -5.003 -11.490 1.00 93.25 83 THR A O 1
ATOM 674 N N . GLY A 1 84 ? 11.650 -4.535 -11.873 1.00 94.19 84 GLY A N 1
ATOM 675 C CA . GLY A 1 84 ? 12.122 -5.032 -10.588 1.00 94.19 84 GLY A CA 1
ATOM 676 C C . GLY A 1 84 ? 11.694 -4.087 -9.469 1.00 94.19 84 GLY A C 1
ATOM 677 O O . GLY A 1 84 ? 11.865 -2.870 -9.578 1.00 94.19 84 GLY A O 1
ATOM 678 N N . LEU A 1 85 ? 11.138 -4.655 -8.406 1.00 94.25 85 LEU A N 1
ATOM 679 C CA . LEU A 1 85 ? 10.796 -3.970 -7.169 1.00 94.25 85 LEU A CA 1
ATOM 680 C C . LEU A 1 85 ? 11.867 -4.281 -6.137 1.00 94.25 85 LEU A C 1
ATOM 682 O O . LEU A 1 85 ? 12.190 -5.444 -5.905 1.00 94.25 85 LEU A O 1
ATOM 686 N N . PHE A 1 86 ? 12.404 -3.249 -5.509 1.00 92.56 86 PHE A N 1
ATOM 687 C CA . PHE A 1 86 ? 13.446 -3.371 -4.497 1.00 92.56 86 PHE A CA 1
ATOM 688 C C . PHE A 1 86 ? 12.911 -2.873 -3.158 1.00 92.56 86 PHE A C 1
ATOM 690 O O . PHE A 1 86 ? 11.724 -2.575 -3.018 1.00 92.56 86 PHE A O 1
ATOM 697 N N . ARG A 1 87 ? 13.781 -2.812 -2.155 1.00 91.69 87 ARG A N 1
ATOM 698 C CA . ARG A 1 87 ? 13.422 -2.351 -0.816 1.00 91.69 87 ARG A CA 1
ATOM 699 C C . ARG A 1 87 ? 12.816 -0.929 -0.797 1.00 91.69 87 ARG A C 1
ATOM 701 O O . ARG A 1 87 ? 13.008 -0.163 -1.753 1.00 91.69 87 ARG A O 1
ATOM 708 N N . PRO A 1 88 ? 12.081 -0.562 0.271 1.00 92.50 88 PRO A N 1
ATOM 709 C CA . PRO A 1 88 ? 11.447 0.746 0.386 1.00 92.50 88 PRO A CA 1
ATOM 710 C C . PRO A 1 88 ? 12.456 1.892 0.343 1.00 92.50 88 PRO A C 1
ATOM 712 O O . PRO A 1 88 ? 13.458 1.856 1.050 1.00 92.50 88 PRO A O 1
ATOM 715 N N . ARG A 1 89 ? 12.156 2.918 -0.461 1.00 89.88 89 ARG A N 1
ATOM 716 C CA . ARG A 1 89 ? 12.824 4.232 -0.460 1.00 89.88 89 ARG A CA 1
ATOM 717 C C . ARG A 1 89 ? 12.278 5.152 0.602 1.00 89.88 89 ARG A C 1
ATOM 719 O O . ARG A 1 89 ? 13.039 5.925 1.159 1.00 89.88 89 ARG A O 1
ATOM 726 N N . ALA A 1 90 ? 10.981 5.074 0.855 1.00 91.19 90 ALA A N 1
ATOM 727 C CA . ALA A 1 90 ? 10.347 5.946 1.816 1.00 91.19 90 ALA A CA 1
ATOM 728 C C . ALA A 1 90 ? 9.095 5.315 2.417 1.00 91.19 90 ALA A C 1
ATOM 730 O O . ALA A 1 90 ? 8.450 4.459 1.793 1.00 91.19 90 ALA A O 1
ATOM 731 N N . SER A 1 91 ? 8.734 5.812 3.595 1.00 93.06 91 SER A N 1
ATOM 732 C CA . SER A 1 91 ? 7.382 5.744 4.139 1.00 93.06 91 SER A CA 1
ATOM 733 C C . SER A 1 91 ? 6.762 7.131 4.186 1.00 93.06 91 SER A C 1
ATOM 735 O O . SER A 1 91 ? 7.420 8.120 4.499 1.00 93.06 91 SER A O 1
ATOM 737 N N . VAL A 1 92 ? 5.467 7.195 3.896 1.00 91.94 92 VAL A N 1
ATOM 738 C CA . VAL A 1 92 ? 4.668 8.415 4.005 1.00 91.94 92 VAL A CA 1
ATOM 739 C C . VAL A 1 92 ? 3.478 8.117 4.901 1.00 91.94 92 VAL A C 1
ATOM 741 O O . VAL A 1 92 ? 2.739 7.168 4.648 1.00 91.94 92 VAL A O 1
ATOM 744 N N . ILE A 1 93 ? 3.280 8.929 5.936 1.00 93.75 93 ILE A N 1
ATOM 745 C CA . ILE A 1 93 ? 2.119 8.846 6.824 1.00 93.75 93 ILE A CA 1
ATOM 746 C C . ILE A 1 93 ? 1.169 9.993 6.492 1.00 93.75 93 ILE A C 1
ATOM 748 O O . ILE A 1 93 ? 1.573 11.157 6.468 1.00 93.75 93 ILE A O 1
ATOM 752 N N . THR A 1 94 ? -0.101 9.676 6.258 1.00 93.12 94 THR A N 1
ATOM 753 C CA . THR A 1 94 ? -1.149 10.653 5.941 1.00 93.12 94 THR A CA 1
ATOM 754 C C . THR A 1 94 ? -2.353 10.519 6.860 1.00 93.12 94 THR A C 1
ATOM 756 O O . THR A 1 94 ? -2.664 9.429 7.343 1.00 93.12 94 THR A O 1
ATOM 759 N N . THR A 1 95 ? -3.099 11.609 7.031 1.00 92.81 95 THR A N 1
ATOM 760 C CA . THR A 1 95 ? -4.427 11.546 7.658 1.00 92.81 95 THR A CA 1
ATOM 761 C C . THR A 1 95 ? -5.425 10.871 6.701 1.00 92.81 95 THR A C 1
ATOM 763 O O . THR A 1 95 ? -5.419 11.222 5.512 1.00 92.81 95 THR A O 1
ATOM 766 N N . PRO A 1 96 ? -6.276 9.935 7.178 1.00 92.19 96 PRO A N 1
ATOM 767 C CA . PRO A 1 96 ? -7.283 9.259 6.357 1.00 92.19 96 PRO A CA 1
ATOM 768 C C . PRO A 1 96 ? -8.151 10.233 5.557 1.00 92.19 96 PRO A C 1
ATOM 770 O O . PRO A 1 96 ? -8.498 11.306 6.052 1.00 92.19 96 PRO A O 1
ATOM 773 N N . GLY A 1 97 ? -8.469 9.883 4.307 1.00 82.94 97 GLY A N 1
ATOM 774 C CA . GLY A 1 97 ? -9.331 10.703 3.445 1.00 82.94 97 GLY A CA 1
ATOM 775 C C . GLY A 1 97 ? -8.789 12.109 3.143 1.00 82.94 97 GLY A C 1
ATOM 776 O O . GLY A 1 97 ? -9.541 12.985 2.719 1.00 82.94 97 GLY A O 1
ATOM 777 N N . SER A 1 98 ? -7.490 12.365 3.352 1.00 84.06 98 SER A N 1
ATOM 778 C CA . SER A 1 98 ? -6.870 13.677 3.127 1.00 84.06 98 SER A CA 1
ATOM 779 C C . SER A 1 98 ? -5.564 13.589 2.319 1.00 84.06 98 SER A C 1
ATOM 781 O O . SER A 1 98 ? -4.952 12.529 2.200 1.00 84.06 98 SER A O 1
ATOM 783 N N . LYS A 1 99 ? -5.098 14.729 1.787 1.00 78.19 99 LYS A N 1
ATOM 784 C CA . LYS A 1 99 ? -3.737 14.874 1.222 1.00 78.19 99 LYS A CA 1
ATOM 785 C C . LYS A 1 99 ? -2.712 15.333 2.266 1.00 78.19 99 LYS A C 1
ATOM 787 O O . LYS A 1 99 ? -1.581 15.640 1.902 1.00 78.19 99 LYS A O 1
ATOM 792 N N . ALA A 1 100 ? -3.113 15.460 3.532 1.00 85.50 100 ALA A N 1
ATOM 793 C CA . ALA A 1 100 ? -2.243 15.966 4.579 1.00 85.50 100 ALA A CA 1
ATOM 794 C C . ALA A 1 100 ? -1.196 14.906 4.922 1.00 85.50 100 ALA A C 1
ATOM 796 O O . ALA A 1 100 ? -1.527 13.829 5.422 1.00 85.50 100 ALA A O 1
ATOM 797 N N . ILE A 1 101 ? 0.061 15.229 4.630 1.00 88.50 101 ILE A N 1
ATOM 798 C CA . ILE A 1 101 ? 1.211 14.424 5.022 1.00 88.50 101 ILE A CA 1
ATOM 799 C C . ILE A 1 101 ? 1.569 14.810 6.452 1.00 88.50 101 ILE A C 1
ATOM 801 O O . ILE A 1 101 ? 1.836 15.975 6.738 1.00 88.50 101 ILE A O 1
ATOM 805 N N . VAL A 1 102 ? 1.536 13.823 7.338 1.00 91.00 102 VAL A N 1
ATOM 806 C CA . VAL A 1 102 ? 1.889 13.966 8.751 1.00 91.00 102 VAL A CA 1
ATOM 807 C C . VAL A 1 102 ? 3.387 13.771 8.931 1.00 91.00 102 VAL A C 1
ATOM 809 O O . VAL A 1 102 ? 4.017 14.502 9.689 1.00 91.00 102 VAL A O 1
ATOM 812 N N . HIS A 1 103 ? 3.949 12.783 8.234 1.00 89.94 103 HIS A N 1
ATOM 813 C CA . HIS A 1 103 ? 5.342 12.388 8.388 1.00 89.94 103 HIS A CA 1
ATOM 814 C C . HIS A 1 103 ? 5.877 11.731 7.113 1.00 89.94 103 HIS A C 1
ATOM 816 O O . HIS A 1 103 ? 5.120 11.077 6.388 1.00 89.94 103 HIS A O 1
ATOM 822 N N . ILE A 1 104 ? 7.171 11.905 6.849 1.00 88.81 104 ILE A N 1
ATOM 823 C CA . ILE A 1 104 ? 7.904 11.240 5.766 1.00 88.81 104 ILE A CA 1
ATOM 824 C C . ILE A 1 104 ? 9.232 10.753 6.337 1.00 88.81 104 ILE A C 1
ATOM 826 O O . ILE A 1 104 ? 9.977 11.558 6.893 1.00 88.81 104 ILE A O 1
ATOM 830 N N . ASP A 1 105 ? 9.547 9.480 6.116 1.00 88.88 105 ASP A N 1
ATOM 831 C CA . ASP A 1 105 ? 10.897 8.946 6.298 1.00 88.88 105 ASP A CA 1
ATOM 832 C C . ASP A 1 105 ? 11.491 8.626 4.927 1.00 88.88 105 ASP A C 1
ATOM 834 O O . ASP A 1 105 ? 10.871 7.907 4.139 1.00 88.88 105 ASP A O 1
ATOM 838 N N . ASP A 1 106 ? 12.680 9.158 4.637 1.00 87.56 106 ASP A N 1
ATOM 839 C CA . ASP A 1 106 ? 13.446 8.846 3.427 1.00 87.56 106 ASP A CA 1
ATOM 840 C C . ASP A 1 106 ? 14.639 7.954 3.794 1.00 87.56 106 ASP A C 1
ATOM 842 O O . ASP A 1 106 ? 15.653 8.399 4.342 1.00 87.56 106 ASP A O 1
ATOM 846 N N . PHE A 1 107 ? 14.501 6.669 3.476 1.00 87.38 107 PHE A N 1
ATOM 847 C CA . PHE A 1 107 ? 15.483 5.635 3.784 1.00 87.38 107 PHE A CA 1
ATOM 848 C C . PHE A 1 107 ? 16.687 5.664 2.836 1.00 87.38 107 PHE A C 1
ATOM 850 O O . PHE A 1 107 ? 17.721 5.077 3.145 1.00 87.38 107 PHE A O 1
ATOM 857 N N . TRP A 1 108 ? 16.588 6.323 1.674 1.00 77.88 108 TRP A N 1
ATOM 858 C CA . TRP A 1 108 ? 17.684 6.360 0.700 1.00 77.88 108 TRP A CA 1
ATOM 859 C C . TRP A 1 108 ? 18.825 7.275 1.148 1.00 77.88 108 TRP A C 1
ATOM 861 O O . TRP A 1 108 ? 19.999 6.965 0.958 1.00 77.88 108 TRP A O 1
ATOM 871 N N . VAL A 1 109 ? 18.481 8.413 1.746 1.00 69.69 109 VAL A N 1
ATOM 872 C CA . VAL A 1 109 ? 19.445 9.429 2.198 1.00 69.69 109 VAL A CA 1
ATOM 873 C C . VAL A 1 109 ? 19.979 9.168 3.610 1.00 69.69 109 VAL A C 1
ATOM 875 O O . VAL A 1 109 ? 20.775 9.959 4.111 1.00 69.69 109 VAL A O 1
ATOM 878 N N . GLY A 1 110 ? 19.559 8.071 4.253 1.00 63.31 110 GLY A N 1
ATOM 879 C CA . GLY A 1 110 ? 19.950 7.737 5.626 1.00 63.31 110 GLY A CA 1
ATOM 880 C C . GLY A 1 110 ? 19.473 8.768 6.653 1.00 63.31 110 GLY A C 1
ATOM 881 O O . GLY A 1 110 ? 20.087 8.921 7.709 1.00 63.31 110 GLY A O 1
ATOM 882 N N . ILE A 1 111 ? 18.412 9.519 6.338 1.00 61.22 111 ILE A N 1
ATOM 883 C CA . ILE A 1 111 ? 17.831 10.493 7.261 1.00 61.22 111 ILE A CA 1
ATOM 884 C C . ILE A 1 111 ? 16.855 9.733 8.159 1.00 61.22 111 ILE A C 1
ATOM 886 O O . ILE A 1 111 ? 15.688 9.556 7.826 1.00 61.22 111 ILE A O 1
ATOM 890 N N . GLY A 1 112 ? 17.364 9.272 9.301 1.00 64.25 112 GLY A N 1
ATOM 891 C CA . GLY A 1 112 ? 16.605 8.528 10.305 1.00 64.25 112 GLY A CA 1
ATOM 892 C C . GLY A 1 112 ? 17.037 7.063 10.430 1.00 64.25 112 GLY A C 1
ATOM 893 O O . GLY A 1 112 ? 17.858 6.584 9.646 1.00 64.25 112 GLY A O 1
ATOM 894 N N . PRO A 1 113 ? 16.530 6.350 11.450 1.00 74.88 113 PRO A N 1
ATOM 895 C CA . PRO A 1 113 ? 16.781 4.924 11.605 1.00 74.88 113 PRO A CA 1
ATOM 896 C C . PRO A 1 113 ? 16.123 4.171 10.446 1.00 74.88 113 PRO A C 1
ATOM 898 O O . PRO A 1 113 ? 14.906 4.207 10.292 1.00 74.88 113 PRO A O 1
ATOM 901 N N . ASP A 1 114 ? 16.935 3.504 9.632 1.00 85.62 114 ASP A N 1
ATOM 902 C CA . ASP A 1 114 ? 16.477 2.654 8.539 1.00 85.62 114 ASP A CA 1
ATOM 903 C C . ASP A 1 114 ? 16.064 1.277 9.094 1.00 85.62 114 ASP A C 1
ATOM 905 O O . ASP A 1 114 ? 16.933 0.491 9.472 1.00 85.62 114 ASP A O 1
ATOM 909 N N . PRO A 1 115 ? 14.760 0.942 9.148 1.00 88.69 115 PRO A N 1
ATOM 910 C CA . PRO A 1 115 ? 14.293 -0.318 9.724 1.00 88.69 115 PRO A CA 1
ATOM 911 C C . PRO A 1 115 ? 14.500 -1.517 8.785 1.00 88.69 115 PRO A C 1
ATOM 913 O O . PRO A 1 115 ? 14.028 -2.621 9.080 1.00 88.69 115 PRO A O 1
ATOM 916 N N . PHE A 1 116 ? 15.145 -1.309 7.634 1.00 90.06 116 PHE A N 1
ATOM 917 C CA . PHE A 1 116 ? 15.437 -2.330 6.632 1.00 90.06 116 PHE A CA 1
ATOM 918 C C . PHE A 1 116 ? 16.925 -2.364 6.257 1.00 90.06 116 PHE A C 1
ATOM 920 O O . PHE A 1 116 ? 17.258 -2.725 5.130 1.00 90.06 116 PHE A O 1
ATOM 927 N N . ASP A 1 117 ? 17.815 -1.974 7.168 1.00 85.06 117 ASP A N 1
ATOM 928 C CA . ASP A 1 117 ? 19.275 -1.994 6.994 1.00 85.06 117 ASP A CA 1
ATOM 929 C C . ASP A 1 117 ? 19.833 -3.369 6.567 1.00 85.06 117 ASP A C 1
ATOM 931 O O . ASP A 1 117 ? 20.802 -3.447 5.809 1.00 85.06 117 ASP A O 1
ATOM 935 N N . ASP A 1 118 ? 19.164 -4.449 6.965 1.00 85.88 118 ASP A N 1
ATOM 936 C CA . ASP A 1 118 ? 19.422 -5.833 6.563 1.00 85.88 118 ASP A CA 1
ATOM 937 C C . ASP A 1 118 ? 19.033 -6.168 5.108 1.00 85.88 118 ASP A C 1
ATOM 939 O O . ASP A 1 118 ? 19.448 -7.204 4.582 1.00 85.88 118 ASP A O 1
ATOM 943 N N . TYR A 1 119 ? 18.283 -5.300 4.421 1.00 85.50 119 TYR A N 1
ATOM 944 C CA . TYR A 1 119 ? 18.005 -5.409 2.988 1.00 85.50 119 TYR A CA 1
ATOM 945 C C . TYR A 1 119 ? 18.975 -4.521 2.199 1.00 85.50 119 TYR A C 1
ATOM 947 O O . TYR A 1 119 ? 18.852 -3.300 2.217 1.00 85.50 119 TYR A O 1
ATOM 955 N N . PRO A 1 120 ? 19.937 -5.066 1.444 1.00 78.56 120 PRO A N 1
ATOM 956 C CA . PRO A 1 120 ? 20.888 -4.237 0.711 1.00 78.56 120 PRO A CA 1
ATOM 957 C C . PRO A 1 120 ? 20.264 -3.564 -0.525 1.00 78.56 120 PRO A C 1
ATOM 959 O O . PRO A 1 120 ? 19.501 -4.172 -1.278 1.00 78.56 120 PRO A O 1
ATOM 962 N N . TRP A 1 121 ? 20.649 -2.310 -0.791 1.00 76.25 121 TRP A N 1
ATOM 963 C CA . TRP A 1 121 ? 20.219 -1.537 -1.970 1.00 76.25 121 TRP A CA 1
ATOM 964 C C . TRP A 1 121 ? 20.735 -2.083 -3.308 1.00 76.25 121 TRP A C 1
ATOM 966 O O . TRP A 1 121 ? 20.115 -1.862 -4.346 1.00 76.25 121 TRP A O 1
ATOM 976 N N . ASN A 1 122 ? 21.864 -2.789 -3.288 1.00 78.19 122 ASN A N 1
ATOM 977 C CA . ASN A 1 122 ? 22.519 -3.390 -4.453 1.00 78.19 122 ASN A CA 1
ATOM 978 C C . ASN A 1 122 ? 22.187 -4.888 -4.627 1.00 78.19 122 ASN A C 1
ATOM 980 O O . ASN A 1 122 ? 22.896 -5.592 -5.345 1.00 78.19 122 ASN A O 1
ATOM 984 N N . GLY A 1 123 ? 21.144 -5.381 -3.949 1.00 79.31 123 GLY A N 1
ATOM 985 C CA . GLY A 1 123 ? 20.734 -6.785 -3.970 1.00 79.31 123 GLY A CA 1
ATOM 986 C C . GLY A 1 123 ? 19.885 -7.191 -5.179 1.00 79.31 123 GLY A C 1
ATOM 987 O O . GLY A 1 123 ? 19.656 -6.422 -6.110 1.00 79.31 123 GLY A O 1
ATOM 988 N N . GLN A 1 124 ? 19.394 -8.432 -5.149 1.00 88.19 124 GLN A N 1
ATOM 989 C CA . GLN A 1 124 ? 18.367 -8.911 -6.080 1.00 88.19 124 GLN A CA 1
ATOM 990 C C . GLN A 1 124 ? 17.038 -8.170 -5.846 1.00 88.19 124 GLN A C 1
ATOM 992 O O . GLN A 1 124 ? 16.772 -7.739 -4.719 1.00 88.19 124 GLN A O 1
ATOM 997 N N . PRO A 1 125 ? 16.182 -8.027 -6.875 1.00 91.94 125 PRO A N 1
ATOM 998 C CA . PRO A 1 125 ? 14.850 -7.474 -6.681 1.00 91.94 125 PRO A CA 1
ATOM 999 C C . PRO A 1 125 ? 14.066 -8.316 -5.664 1.00 91.94 125 PRO A C 1
ATOM 1001 O O . PRO A 1 125 ? 14.060 -9.544 -5.730 1.00 91.94 125 PRO A O 1
ATOM 1004 N N . ALA A 1 126 ? 13.370 -7.644 -4.748 1.00 91.88 126 ALA A N 1
ATOM 1005 C CA . ALA A 1 126 ? 12.453 -8.266 -3.796 1.00 91.88 126 ALA A CA 1
ATOM 1006 C C . ALA A 1 126 ? 11.200 -8.824 -4.494 1.00 91.88 126 ALA A C 1
ATOM 1008 O O . ALA A 1 126 ? 10.571 -9.756 -4.002 1.00 91.88 126 ALA A O 1
ATOM 1009 N N . GLY A 1 127 ? 10.838 -8.269 -5.654 1.00 92.44 127 GLY A N 1
ATOM 1010 C CA . GLY A 1 127 ? 9.783 -8.803 -6.510 1.00 92.44 127 GLY A CA 1
ATOM 1011 C C . GLY A 1 127 ? 9.757 -8.156 -7.885 1.00 92.44 127 GLY A C 1
ATOM 1012 O O . GLY A 1 127 ? 10.666 -7.417 -8.260 1.00 92.44 127 GLY A O 1
ATOM 1013 N N . ILE A 1 128 ? 8.714 -8.446 -8.656 1.00 93.56 128 ILE A N 1
ATOM 1014 C CA . ILE A 1 128 ? 8.600 -8.011 -10.046 1.00 93.56 128 ILE A CA 1
ATOM 1015 C C . ILE A 1 128 ? 7.188 -7.480 -10.287 1.00 93.56 128 ILE A C 1
ATOM 1017 O O . ILE A 1 128 ? 6.205 -8.163 -10.022 1.00 93.56 128 ILE A O 1
ATOM 1021 N N . TYR A 1 129 ? 7.096 -6.276 -10.842 1.00 91.00 129 TYR A N 1
ATOM 1022 C CA . TYR A 1 129 ? 5.848 -5.665 -11.274 1.00 91.00 129 TYR A CA 1
ATOM 1023 C C . TYR A 1 129 ? 5.601 -5.880 -12.783 1.00 91.00 129 TYR A C 1
ATOM 1025 O O . TYR A 1 129 ? 6.548 -5.759 -13.574 1.00 91.00 129 TYR A O 1
ATOM 1033 N N . PRO A 1 130 ? 4.338 -6.112 -13.203 1.00 88.62 130 PRO A N 1
ATOM 1034 C CA . PRO A 1 130 ? 3.153 -6.347 -12.363 1.00 88.62 130 PRO A CA 1
ATOM 1035 C C . PRO A 1 130 ? 3.131 -7.761 -11.763 1.00 88.62 130 PRO A C 1
ATOM 1037 O O . PRO A 1 130 ? 3.587 -8.708 -12.406 1.00 88.62 130 PRO A O 1
ATOM 1040 N N . HIS A 1 131 ? 2.545 -7.922 -10.570 1.00 90.00 131 HIS A N 1
ATOM 1041 C CA . HIS A 1 131 ? 2.281 -9.261 -10.029 1.00 90.00 131 HIS A CA 1
ATOM 1042 C C . HIS A 1 131 ? 1.127 -9.945 -10.773 1.00 90.00 131 HIS A C 1
ATOM 1044 O O . HIS A 1 131 ? 0.317 -9.303 -11.447 1.00 90.00 131 HIS A O 1
ATOM 1050 N N . GLU A 1 132 ? 1.031 -11.265 -10.622 1.00 87.62 132 GLU A N 1
ATOM 1051 C CA . GLU A 1 132 ? 0.150 -12.122 -11.423 1.00 87.62 132 GLU A CA 1
ATOM 1052 C C . GLU A 1 132 ? -1.327 -11.713 -11.368 1.00 87.62 132 GLU A C 1
ATOM 1054 O O . GLU A 1 132 ? -1.962 -11.610 -12.416 1.00 87.62 132 GLU A O 1
ATOM 1059 N N . THR A 1 133 ? -1.858 -11.394 -10.184 1.00 85.81 133 THR A N 1
ATOM 1060 C CA . THR A 1 133 ? -3.287 -11.066 -10.012 1.00 85.81 133 THR A CA 1
ATOM 1061 C C . THR A 1 133 ? -3.727 -9.755 -10.682 1.00 85.81 133 THR A C 1
ATOM 1063 O O . THR A 1 133 ? -4.913 -9.607 -10.973 1.00 85.81 133 THR A O 1
ATOM 1066 N N . ILE A 1 134 ? -2.809 -8.827 -11.002 1.00 90.19 134 ILE A N 1
ATOM 1067 C CA . ILE A 1 134 ? -3.135 -7.588 -11.746 1.00 90.19 134 ILE A CA 1
ATOM 1068 C C . ILE A 1 134 ? -2.584 -7.578 -13.173 1.00 90.19 134 ILE A C 1
ATOM 1070 O O . ILE A 1 134 ? -2.972 -6.725 -13.967 1.00 90.19 134 ILE A O 1
ATOM 1074 N N . LYS A 1 135 ? -1.705 -8.522 -13.531 1.00 88.62 135 LYS A N 1
ATOM 1075 C CA . LYS A 1 135 ? -1.049 -8.582 -14.848 1.00 88.62 135 LYS A CA 1
ATOM 1076 C C . LYS A 1 135 ? -2.042 -8.657 -16.015 1.00 88.62 135 LYS A C 1
ATOM 1078 O O . LYS A 1 135 ? -1.730 -8.184 -17.103 1.00 88.62 135 LYS A O 1
ATOM 1083 N N . GLY A 1 136 ? -3.218 -9.247 -15.795 1.00 87.50 136 GLY A N 1
ATOM 1084 C CA . GLY A 1 136 ? -4.286 -9.361 -16.795 1.00 87.50 136 GLY A CA 1
ATOM 1085 C C . GLY A 1 136 ? -5.276 -8.191 -16.833 1.00 87.50 136 GLY A C 1
ATOM 1086 O O . GLY A 1 136 ? -6.165 -8.185 -17.682 1.00 87.50 136 GLY A O 1
ATOM 1087 N N . LEU A 1 137 ? -5.167 -7.217 -15.925 1.00 91.81 137 LEU A N 1
ATOM 1088 C CA . LEU A 1 137 ? -6.104 -6.097 -15.864 1.00 91.81 137 LEU A CA 1
ATOM 1089 C C . LEU A 1 137 ? -5.732 -5.014 -16.877 1.00 91.81 137 LEU A C 1
ATOM 1091 O O . LEU A 1 137 ? -4.569 -4.644 -17.034 1.00 91.81 137 LEU A O 1
ATOM 1095 N N . SER A 1 138 ? -6.746 -4.445 -17.527 1.00 93.00 138 SER A N 1
ATOM 1096 C CA . SER A 1 138 ? -6.565 -3.208 -18.282 1.00 93.00 138 SER A CA 1
ATOM 1097 C C . SER A 1 138 ? -6.268 -2.040 -17.326 1.00 93.00 138 SER A C 1
ATOM 1099 O O . SER A 1 138 ? -6.668 -2.081 -16.158 1.00 93.00 138 SER A O 1
ATOM 1101 N N . PRO A 1 139 ? -5.640 -0.947 -17.800 1.00 88.56 139 PRO A N 1
ATOM 1102 C CA . PRO A 1 139 ? -5.414 0.236 -16.969 1.00 88.56 139 PRO A CA 1
ATOM 1103 C C . PRO A 1 139 ? -6.697 0.810 -16.347 1.00 88.56 139 PRO A C 1
ATOM 1105 O O . PRO A 1 139 ? -6.675 1.276 -15.209 1.00 88.56 139 PRO A O 1
ATOM 1108 N N . SER A 1 140 ? -7.824 0.761 -17.069 1.00 91.06 140 SER A N 1
ATOM 1109 C CA . SER A 1 140 ? -9.124 1.195 -16.546 1.00 91.06 140 SER A CA 1
ATOM 1110 C C . SER A 1 140 ? -9.665 0.241 -15.482 1.00 91.06 140 SER A C 1
ATOM 1112 O O . SER A 1 140 ? -10.104 0.710 -14.436 1.00 91.06 140 SER A O 1
ATOM 1114 N N . GLY A 1 141 ? -9.575 -1.074 -15.712 1.00 93.50 141 GLY A N 1
ATOM 1115 C CA . GLY A 1 141 ? -10.023 -2.087 -14.755 1.00 93.50 141 GLY A CA 1
ATOM 1116 C C . GLY A 1 141 ? -9.208 -2.073 -13.462 1.00 93.50 141 GLY A C 1
ATOM 1117 O O . GLY A 1 141 ? -9.771 -2.196 -12.378 1.00 93.50 141 GLY A O 1
ATOM 1118 N N . LEU A 1 142 ? -7.894 -1.840 -13.551 1.00 9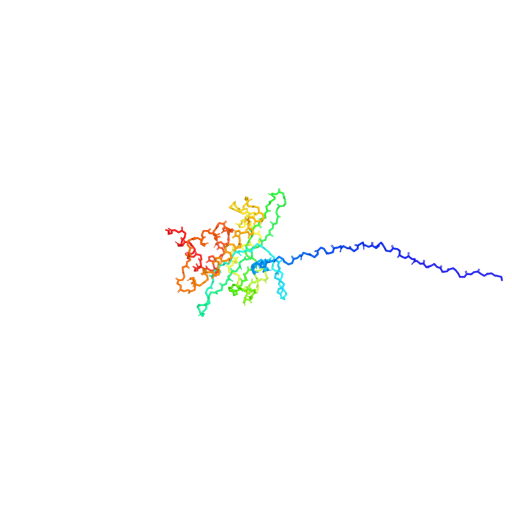2.06 142 LEU A N 1
ATOM 1119 C CA . LEU A 1 142 ? -7.066 -1.616 -12.368 1.00 92.06 142 LEU A CA 1
ATOM 1120 C C . LEU A 1 142 ? -7.517 -0.354 -11.622 1.00 92.06 142 LEU A C 1
ATOM 1122 O O . LEU A 1 142 ? -7.809 -0.436 -10.435 1.00 92.06 142 LEU A O 1
ATOM 1126 N N . LYS A 1 143 ? -7.655 0.791 -12.311 1.00 90.94 143 LYS A N 1
ATOM 1127 C CA . LYS A 1 143 ? -8.067 2.062 -11.682 1.00 90.94 143 LYS A CA 1
ATOM 1128 C C . LYS A 1 143 ? -9.424 1.952 -10.972 1.00 90.94 143 LYS A C 1
ATOM 1130 O O . LYS A 1 143 ? -9.616 2.575 -9.930 1.00 90.94 143 LYS A O 1
ATOM 1135 N N . GLU A 1 144 ? -10.361 1.184 -11.520 1.00 92.94 144 GLU A N 1
ATOM 1136 C CA . GLU A 1 144 ? -11.663 0.923 -10.900 1.00 92.94 144 GLU A CA 1
ATOM 1137 C C . GLU A 1 144 ? -11.532 0.129 -9.597 1.00 92.94 144 GLU A C 1
ATOM 1139 O O . GLU A 1 144 ? -12.032 0.570 -8.561 1.00 92.94 144 GLU A O 1
ATOM 1144 N N . LYS A 1 145 ? -10.790 -0.985 -9.616 1.00 95.31 145 LYS A N 1
ATOM 1145 C CA . LYS A 1 145 ? -10.536 -1.777 -8.406 1.00 95.31 145 LYS A CA 1
ATOM 1146 C C . LYS A 1 145 ? -9.771 -0.984 -7.345 1.00 95.31 145 LYS A C 1
ATOM 1148 O O . LYS A 1 145 ? -10.104 -1.057 -6.168 1.00 95.31 145 LYS A O 1
ATOM 1153 N N . GLU A 1 146 ? -8.794 -0.176 -7.759 1.00 93.88 146 GLU A N 1
ATOM 1154 C CA . GLU A 1 146 ? -8.077 0.731 -6.859 1.00 93.88 146 GLU A CA 1
ATOM 1155 C C . GLU A 1 146 ? -9.031 1.717 -6.179 1.00 93.88 146 GLU A C 1
ATOM 1157 O O . GLU A 1 146 ? -8.946 1.919 -4.973 1.00 93.88 146 GLU A O 1
ATOM 1162 N N . ARG A 1 147 ? -9.964 2.322 -6.926 1.00 92.69 147 ARG A N 1
ATOM 1163 C CA . ARG A 1 147 ? -10.968 3.233 -6.352 1.00 92.69 147 ARG A CA 1
ATOM 1164 C C . ARG A 1 147 ? -11.857 2.534 -5.328 1.00 92.69 147 ARG A C 1
ATOM 1166 O O . ARG A 1 147 ? -12.128 3.128 -4.290 1.00 92.69 147 ARG A O 1
ATOM 1173 N N . ALA A 1 148 ? -12.287 1.306 -5.613 1.00 93.88 148 ALA A N 1
ATOM 1174 C CA . ALA A 1 148 ? -13.097 0.518 -4.689 1.00 93.88 148 ALA A CA 1
ATOM 1175 C C . ALA A 1 148 ? -12.340 0.220 -3.385 1.00 93.88 148 ALA A C 1
ATOM 1177 O O . ALA A 1 148 ? -12.857 0.503 -2.305 1.00 93.88 148 ALA A O 1
ATOM 1178 N N . LEU A 1 149 ? -11.087 -0.241 -3.483 1.00 95.88 149 LEU A N 1
ATOM 1179 C CA . LEU A 1 149 ? -10.238 -0.487 -2.316 1.00 95.88 149 LEU A CA 1
ATOM 1180 C C . LEU A 1 149 ? -10.031 0.787 -1.489 1.00 95.88 149 LEU A C 1
ATOM 1182 O O . LEU A 1 149 ? -10.157 0.762 -0.271 1.00 95.88 149 LEU A O 1
ATOM 1186 N N . LEU A 1 150 ? -9.731 1.907 -2.144 1.00 93.50 150 LEU A N 1
ATOM 1187 C CA . LEU A 1 150 ? -9.475 3.177 -1.466 1.00 93.50 150 LEU A CA 1
ATOM 1188 C C . LEU A 1 150 ? -10.723 3.727 -0.761 1.00 93.50 150 LEU A C 1
ATOM 1190 O O . LEU A 1 150 ? -10.613 4.228 0.354 1.00 93.50 150 LEU A O 1
ATOM 1194 N N . ALA A 1 151 ? -11.907 3.573 -1.359 1.00 91.62 151 ALA A N 1
ATOM 1195 C CA . ALA A 1 151 ? -13.166 3.892 -0.689 1.00 91.62 151 ALA A CA 1
ATOM 1196 C C . ALA A 1 151 ? -13.408 2.980 0.529 1.00 91.62 151 ALA A C 1
ATOM 1198 O O . ALA A 1 151 ? -13.843 3.446 1.580 1.00 91.62 151 ALA A O 1
ATOM 1199 N N . ALA A 1 152 ? -13.073 1.690 0.421 1.00 95.19 152 ALA A N 1
ATOM 1200 C CA . ALA A 1 152 ? -13.145 0.764 1.547 1.00 95.19 152 ALA A CA 1
ATOM 1201 C C . ALA A 1 152 ? -12.145 1.124 2.662 1.00 95.19 152 ALA A C 1
ATOM 1203 O O . ALA A 1 152 ? -12.495 1.016 3.835 1.00 95.19 152 ALA A O 1
ATOM 1204 N N . CYS A 1 153 ? -10.945 1.629 2.336 1.00 95.50 153 CYS A N 1
ATOM 1205 C CA . CYS A 1 153 ? -9.974 2.081 3.341 1.00 95.50 153 CYS A CA 1
ATOM 1206 C C . CYS A 1 153 ? -10.568 3.126 4.300 1.00 95.50 153 CYS A C 1
ATOM 1208 O O . CYS A 1 153 ? -10.273 3.090 5.494 1.00 95.50 153 CYS A O 1
ATOM 1210 N N . GLU A 1 154 ? -11.395 4.053 3.810 1.00 90.94 154 GLU A N 1
ATOM 1211 C CA . GLU A 1 154 ? -12.032 5.075 4.653 1.00 90.94 154 GLU A CA 1
ATOM 1212 C C . GLU A 1 154 ? -13.010 4.452 5.656 1.00 90.94 154 GLU A C 1
ATOM 1214 O O . GLU A 1 154 ? -12.947 4.751 6.848 1.00 90.94 154 GLU A O 1
ATOM 1219 N N . ALA A 1 155 ? -13.855 3.520 5.209 1.00 92.81 155 ALA A N 1
ATOM 1220 C CA . ALA A 1 155 ? -14.786 2.815 6.090 1.00 92.81 155 ALA A CA 1
ATOM 1221 C C . ALA A 1 155 ? -14.054 1.948 7.131 1.00 92.81 155 ALA A C 1
ATOM 1223 O O . ALA A 1 155 ? -14.388 1.958 8.318 1.00 92.81 155 ALA A O 1
ATOM 1224 N N . GLU A 1 156 ? -13.018 1.230 6.700 1.00 97.31 156 GLU A N 1
ATOM 1225 C CA . GLU A 1 156 ? -12.248 0.327 7.558 1.00 97.31 156 GLU A CA 1
ATOM 1226 C C . GLU A 1 156 ? -11.337 1.067 8.540 1.00 97.31 156 GLU A C 1
ATOM 1228 O O . GLU A 1 156 ? -11.010 0.522 9.591 1.00 97.31 156 GLU A O 1
ATOM 1233 N N . THR A 1 157 ? -10.998 2.332 8.268 1.00 96.44 157 THR A N 1
ATOM 1234 C CA . THR A 1 157 ? -10.278 3.195 9.218 1.00 96.44 157 THR A CA 1
ATOM 1235 C C . THR A 1 157 ? -11.030 3.270 10.547 1.00 96.44 157 THR A C 1
ATOM 1237 O O . THR A 1 157 ? -10.441 3.037 11.600 1.00 96.44 157 THR A O 1
ATOM 1240 N N . HIS A 1 158 ? -12.341 3.523 10.510 1.00 95.00 158 HIS A N 1
ATOM 1241 C CA . HIS A 1 158 ? -13.160 3.620 11.720 1.00 95.00 158 HIS A CA 1
ATOM 1242 C C . HIS A 1 158 ? -13.297 2.283 12.454 1.00 95.00 158 HIS A C 1
ATOM 1244 O O . HIS A 1 158 ? -13.267 2.244 13.686 1.00 95.00 158 HIS A O 1
ATOM 1250 N N . ARG A 1 159 ? -13.436 1.177 11.710 1.00 95.69 159 ARG A N 1
ATOM 1251 C CA . ARG A 1 159 ? -13.494 -0.170 12.294 1.00 95.69 159 ARG A CA 1
ATOM 1252 C C . ARG A 1 159 ? -12.184 -0.496 13.012 1.00 95.69 159 ARG A C 1
ATOM 1254 O O . ARG A 1 159 ? -12.184 -0.802 14.201 1.00 95.69 159 ARG A O 1
ATOM 1261 N N . PHE A 1 160 ? -11.064 -0.316 12.321 1.00 97.12 160 PHE A N 1
ATOM 1262 C CA . PHE A 1 160 ? -9.741 -0.593 12.860 1.00 97.12 160 PHE A CA 1
ATOM 1263 C C . PHE A 1 160 ? -9.395 0.299 14.064 1.00 97.12 160 PHE A C 1
ATOM 1265 O O . PHE A 1 160 ? -8.794 -0.162 15.039 1.00 97.12 160 PHE A O 1
ATOM 1272 N N . GLU A 1 161 ? -9.802 1.571 14.044 1.00 96.19 161 GLU A N 1
ATOM 1273 C CA . GLU A 1 161 ? -9.646 2.487 15.177 1.00 96.19 161 GLU A CA 1
ATOM 1274 C C . GLU A 1 161 ? -10.345 1.949 16.431 1.00 96.19 161 GLU A C 1
ATOM 1276 O O . GLU A 1 161 ? -9.728 1.895 17.500 1.00 96.19 161 GLU A O 1
ATOM 1281 N N . LYS A 1 162 ? -11.590 1.484 16.271 1.00 94.75 162 LYS A N 1
ATOM 1282 C CA . LYS A 1 162 ? -12.465 1.032 17.355 1.00 94.75 162 LYS A CA 1
ATOM 1283 C C . LYS A 1 162 ? -12.011 -0.274 18.003 1.00 94.75 162 LYS A C 1
ATOM 1285 O O . LYS A 1 162 ? -11.961 -0.346 19.227 1.00 94.75 162 LYS A O 1
ATOM 1290 N N . ASP A 1 163 ? -11.738 -1.306 17.210 1.00 94.12 163 ASP A N 1
ATOM 1291 C CA . ASP A 1 163 ? -11.552 -2.668 17.734 1.00 94.12 163 ASP A CA 1
ATOM 1292 C C . ASP A 1 163 ? -10.417 -3.455 17.072 1.00 94.12 163 ASP A C 1
ATOM 1294 O O . ASP A 1 163 ? -10.225 -4.628 17.387 1.00 94.12 163 ASP A O 1
ATOM 1298 N N . LYS A 1 164 ? -9.623 -2.807 16.208 1.00 95.00 164 LYS A N 1
ATOM 1299 C CA . LYS A 1 164 ? -8.510 -3.443 15.485 1.00 95.00 164 LYS A CA 1
ATOM 1300 C C . LYS A 1 164 ? -8.979 -4.641 14.657 1.00 95.00 164 LYS A C 1
ATOM 1302 O O . LYS A 1 164 ? -8.259 -5.625 14.536 1.00 95.00 164 LYS A O 1
ATOM 1307 N N . THR A 1 165 ? -10.179 -4.564 14.086 1.00 96.56 165 THR A N 1
ATOM 1308 C CA . THR A 1 165 ? -10.674 -5.540 13.111 1.00 96.56 165 THR A CA 1
ATOM 1309 C C . THR A 1 165 ? -10.768 -4.926 11.720 1.00 96.56 165 THR A C 1
ATOM 1311 O O . THR A 1 165 ? -10.778 -3.704 11.556 1.00 96.56 165 THR A O 1
ATOM 1314 N N . LEU A 1 166 ? -10.815 -5.790 10.709 1.00 97.56 166 LEU A N 1
ATOM 1315 C CA . LEU A 1 166 ? -11.012 -5.433 9.308 1.00 97.56 166 LEU A CA 1
ATOM 1316 C C . LEU A 1 166 ? -12.079 -6.354 8.718 1.00 97.56 166 LEU A C 1
ATOM 1318 O O . LEU A 1 166 ? -12.187 -7.515 9.117 1.00 97.56 166 LEU A O 1
ATOM 1322 N N . SER A 1 167 ? -12.872 -5.860 7.771 1.00 97.38 167 SER A N 1
ATOM 1323 C CA . SER A 1 167 ? -13.782 -6.735 7.029 1.00 97.38 167 SER A CA 1
ATOM 1324 C C . SER A 1 167 ? -13.020 -7.701 6.116 1.00 97.38 167 SER A C 1
ATOM 1326 O O . SER A 1 167 ? -11.984 -7.365 5.538 1.00 97.38 167 SER A O 1
ATOM 1328 N N . GLN A 1 168 ? -13.553 -8.915 5.953 1.00 97.00 168 GLN A N 1
ATOM 1329 C CA . GLN A 1 168 ? -12.968 -9.929 5.072 1.00 97.00 168 GLN A CA 1
ATOM 1330 C C . GLN A 1 168 ? -12.886 -9.437 3.618 1.00 97.00 168 GLN A C 1
ATOM 1332 O O . GLN A 1 168 ? -11.849 -9.599 2.974 1.00 97.00 168 GLN A O 1
ATOM 1337 N N . ASP A 1 169 ? -13.933 -8.758 3.140 1.00 97.00 169 ASP A N 1
ATOM 1338 C CA . ASP A 1 169 ? -13.991 -8.182 1.792 1.00 97.00 169 ASP A CA 1
ATOM 1339 C C . ASP A 1 169 ? -12.885 -7.152 1.550 1.00 97.00 169 ASP A C 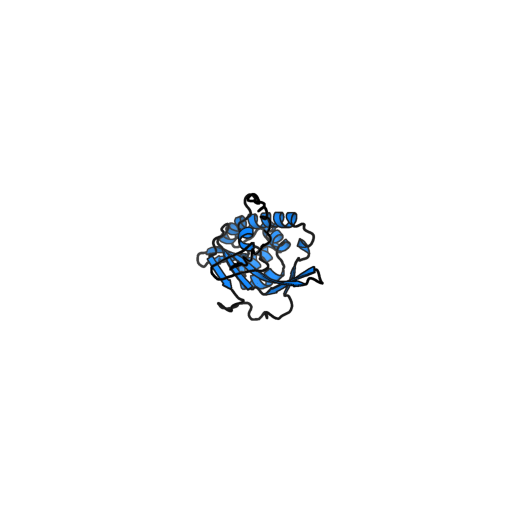1
ATOM 1341 O O . ASP A 1 169 ? -12.267 -7.142 0.482 1.00 97.00 169 ASP A O 1
ATOM 1345 N N . PHE A 1 170 ? -12.610 -6.286 2.531 1.00 97.81 170 PHE A N 1
ATOM 1346 C CA . PHE A 1 170 ? -11.497 -5.345 2.447 1.00 97.81 170 PHE A CA 1
ATOM 1347 C C . PHE A 1 170 ? -10.159 -6.077 2.402 1.00 97.81 170 PHE A C 1
ATOM 1349 O O . PHE A 1 170 ? -9.330 -5.789 1.540 1.00 97.81 170 PHE A O 1
ATOM 1356 N N . CYS A 1 171 ? -9.952 -7.041 3.300 1.00 97.56 171 CYS A N 1
ATOM 1357 C CA . CYS A 1 171 ? -8.704 -7.789 3.375 1.00 97.56 171 CYS A CA 1
ATOM 1358 C C . CYS A 1 171 ? -8.410 -8.541 2.072 1.00 97.56 171 CYS A C 1
ATOM 1360 O O . CYS A 1 171 ? -7.267 -8.549 1.609 1.00 97.56 171 CYS A O 1
ATOM 1362 N N . GLN A 1 172 ? -9.438 -9.126 1.451 1.00 96.81 172 GLN A N 1
ATOM 1363 C CA . GLN A 1 172 ? -9.311 -9.809 0.168 1.00 96.81 172 GLN A CA 1
ATOM 1364 C C . GLN A 1 172 ? -8.964 -8.826 -0.956 1.00 96.81 172 GLN A C 1
ATOM 1366 O O . GLN A 1 172 ? -8.001 -9.052 -1.684 1.00 96.81 172 GLN A O 1
ATOM 1371 N N . GLN A 1 173 ? -9.669 -7.693 -1.055 1.00 96.50 173 GLN A N 1
ATOM 1372 C CA . GLN A 1 173 ? -9.362 -6.656 -2.049 1.00 96.50 173 GLN A CA 1
ATOM 1373 C C . GLN A 1 173 ? -7.948 -6.092 -1.884 1.00 96.50 173 GLN A C 1
ATOM 1375 O O . GLN A 1 173 ? -7.226 -5.922 -2.869 1.00 96.50 173 GLN A O 1
ATOM 1380 N N . TRP A 1 174 ? -7.542 -5.823 -0.641 1.00 97.12 174 TRP A N 1
ATOM 1381 C CA . TRP A 1 174 ? -6.209 -5.330 -0.331 1.00 97.12 174 TRP A CA 1
ATOM 1382 C C . TRP A 1 174 ? -5.153 -6.346 -0.760 1.00 97.12 174 TRP A C 1
ATOM 1384 O O . TRP A 1 174 ? -4.192 -5.968 -1.425 1.00 97.12 174 TRP A O 1
ATOM 1394 N N . ARG A 1 175 ? -5.345 -7.634 -0.449 1.00 95.19 175 ARG A N 1
ATOM 1395 C CA . ARG A 1 175 ? -4.439 -8.719 -0.854 1.00 95.19 175 ARG A CA 1
ATOM 1396 C C . ARG A 1 175 ? -4.368 -8.894 -2.369 1.00 95.19 175 ARG A C 1
ATOM 1398 O O . ARG A 1 175 ? -3.280 -9.104 -2.893 1.00 95.19 175 ARG A O 1
ATOM 1405 N N . ASP A 1 176 ? -5.501 -8.824 -3.060 1.00 94.56 176 ASP A N 1
ATOM 1406 C CA . ASP A 1 176 ? -5.572 -9.084 -4.500 1.00 94.56 176 ASP A CA 1
ATOM 1407 C C . ASP A 1 176 ? -4.909 -7.987 -5.330 1.00 94.56 176 ASP A C 1
ATOM 1409 O O . ASP A 1 176 ? -4.373 -8.272 -6.406 1.00 94.56 176 ASP A O 1
ATOM 1413 N N . LEU A 1 177 ? -4.963 -6.744 -4.846 1.00 94.94 177 LEU A N 1
ATOM 1414 C CA . LEU A 1 177 ? -4.369 -5.589 -5.514 1.00 94.94 177 LEU A CA 1
ATOM 1415 C C . LEU A 1 177 ? -2.945 -5.291 -5.048 1.00 94.94 177 LEU A C 1
ATOM 1417 O O . LEU A 1 177 ? -2.153 -4.775 -5.835 1.00 94.94 177 LEU A O 1
ATOM 1421 N N . SER A 1 178 ? -2.615 -5.556 -3.784 1.00 94.94 178 SER A N 1
ATOM 1422 C CA . SER A 1 178 ? -1.290 -5.254 -3.246 1.00 94.94 178 SER A CA 1
ATOM 1423 C C . SER A 1 178 ? -0.259 -6.258 -3.731 1.00 94.94 178 SER A C 1
ATOM 1425 O O . SER A 1 178 ? -0.437 -7.470 -3.636 1.00 94.94 178 SER A O 1
ATOM 1427 N N . HIS A 1 179 ? 0.904 -5.755 -4.136 1.00 95.00 179 HIS A N 1
ATOM 1428 C CA . HIS A 1 179 ? 2.036 -6.630 -4.393 1.00 95.00 179 HIS A CA 1
ATOM 1429 C C . HIS A 1 179 ? 2.492 -7.315 -3.089 1.00 95.00 179 HIS A C 1
ATOM 1431 O O . HIS A 1 179 ? 2.772 -6.616 -2.112 1.00 95.00 179 HIS A O 1
ATOM 1437 N N . PRO A 1 180 ? 2.656 -8.653 -3.057 1.00 93.56 180 PRO A N 1
ATOM 1438 C CA . PRO A 1 180 ? 2.938 -9.401 -1.825 1.00 93.56 180 PRO A CA 1
ATOM 1439 C C . PRO A 1 180 ? 4.231 -8.969 -1.118 1.00 93.56 180 PRO A C 1
ATOM 1441 O O . PRO A 1 180 ? 4.323 -9.036 0.102 1.00 93.56 180 PRO A O 1
ATOM 1444 N N . VAL A 1 181 ? 5.208 -8.448 -1.867 1.00 94.56 181 VAL A N 1
ATOM 1445 C CA . VAL A 1 181 ? 6.434 -7.827 -1.319 1.00 94.56 181 VAL A CA 1
ATOM 1446 C C . VAL A 1 181 ? 6.147 -6.759 -0.264 1.00 94.56 181 VAL A C 1
ATOM 1448 O O . VAL A 1 181 ? 6.903 -6.650 0.698 1.00 94.56 181 VAL A O 1
ATOM 1451 N N . PHE A 1 182 ? 5.064 -5.988 -0.398 1.00 96.00 182 PHE A N 1
ATOM 1452 C CA . PHE A 1 182 ? 4.727 -4.984 0.607 1.00 96.00 182 PHE A CA 1
ATOM 1453 C C . PHE A 1 182 ? 4.459 -5.599 1.975 1.00 96.00 182 PHE A C 1
ATOM 1455 O O . PHE A 1 182 ? 4.861 -5.000 2.965 1.00 96.00 182 PHE A O 1
ATOM 1462 N N . ALA A 1 183 ? 3.841 -6.782 2.053 1.00 93.62 183 ALA A N 1
ATOM 1463 C CA . ALA A 1 183 ? 3.507 -7.411 3.330 1.00 93.62 183 ALA A CA 1
ATOM 1464 C C . ALA A 1 183 ? 4.759 -7.656 4.189 1.00 93.62 183 ALA A C 1
ATOM 1466 O O . ALA A 1 183 ? 4.744 -7.372 5.384 1.00 93.62 183 ALA A O 1
ATOM 1467 N N . GLY A 1 184 ? 5.868 -8.082 3.570 1.00 91.06 184 GLY A N 1
ATOM 1468 C CA . GLY A 1 184 ? 7.138 -8.299 4.271 1.00 91.06 184 GLY A CA 1
ATOM 1469 C C . GLY A 1 184 ? 7.691 -7.026 4.920 1.00 91.06 184 GLY A C 1
ATOM 1470 O O . GLY A 1 184 ? 8.129 -7.056 6.069 1.00 91.06 184 GLY A O 1
ATOM 1471 N N . PHE A 1 185 ? 7.617 -5.891 4.220 1.00 95.31 185 PHE A N 1
ATOM 1472 C CA . PHE A 1 185 ? 8.073 -4.604 4.752 1.00 95.31 185 PHE A CA 1
ATOM 1473 C C . PHE A 1 18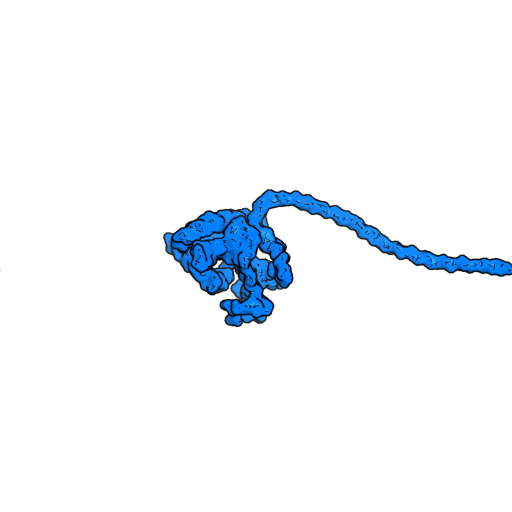5 ? 7.071 -3.987 5.738 1.00 95.31 185 PHE A C 1
ATOM 1475 O O . PHE A 1 185 ? 7.459 -3.465 6.784 1.00 95.31 185 PHE A O 1
ATOM 1482 N N . LEU A 1 186 ? 5.773 -4.088 5.447 1.00 97.00 186 LEU A N 1
ATOM 1483 C CA . LEU A 1 186 ? 4.705 -3.583 6.309 1.00 97.00 186 LEU A CA 1
ATOM 1484 C C . LEU A 1 186 ? 4.625 -4.332 7.636 1.00 97.00 186 LEU A C 1
ATOM 1486 O O . LEU A 1 186 ? 4.238 -3.726 8.624 1.00 97.00 186 LEU A O 1
ATOM 1490 N N . ASN A 1 187 ? 5.053 -5.592 7.710 1.00 95.75 187 ASN A N 1
ATOM 1491 C CA . ASN A 1 187 ? 5.102 -6.310 8.981 1.00 95.75 187 ASN A CA 1
ATOM 1492 C C . ASN A 1 187 ? 6.045 -5.645 10.006 1.00 95.75 187 ASN A C 1
ATOM 1494 O O . ASN A 1 187 ? 5.865 -5.825 11.205 1.00 95.75 187 ASN A O 1
ATOM 1498 N N . ARG A 1 188 ? 7.031 -4.849 9.557 1.00 94.75 188 ARG A N 1
ATOM 1499 C CA . ARG A 1 188 ? 7.909 -4.072 10.452 1.00 94.75 188 ARG A CA 1
ATOM 1500 C C . ARG A 1 188 ? 7.323 -2.718 10.845 1.00 94.75 188 ARG A C 1
ATOM 1502 O O . ARG A 1 188 ? 7.530 -2.278 11.968 1.00 94.75 188 ARG A O 1
ATOM 1509 N N . LEU A 1 189 ? 6.611 -2.057 9.931 1.00 95.31 189 LEU A N 1
ATOM 1510 C CA . LEU A 1 189 ? 6.130 -0.680 10.127 1.00 95.31 189 LEU A CA 1
ATOM 1511 C C . LEU A 1 189 ? 4.680 -0.581 10.618 1.00 95.31 189 LEU A C 1
ATOM 1513 O O . LEU A 1 189 ? 4.308 0.393 11.263 1.00 95.31 189 LEU A O 1
ATOM 1517 N N . ALA A 1 190 ? 3.856 -1.569 10.289 1.00 97.12 190 ALA A N 1
ATOM 1518 C CA . ALA A 1 190 ? 2.440 -1.652 10.623 1.00 97.12 190 ALA A CA 1
ATOM 1519 C C . ALA A 1 190 ? 2.066 -3.089 11.055 1.00 97.12 190 ALA A C 1
ATOM 1521 O O . ALA A 1 190 ? 1.176 -3.702 10.454 1.00 97.12 190 ALA A O 1
ATOM 1522 N N . PRO A 1 191 ? 2.737 -3.654 12.081 1.00 96.94 191 PRO A N 1
ATOM 1523 C CA . PRO A 1 191 ? 2.546 -5.049 12.486 1.00 96.94 191 PRO A CA 1
ATOM 1524 C C . PRO A 1 191 ? 1.094 -5.363 12.864 1.00 96.94 191 PRO A C 1
ATOM 1526 O O . PRO A 1 191 ? 0.569 -6.404 12.473 1.00 96.94 191 PRO A O 1
ATOM 1529 N N . ASP A 1 192 ? 0.409 -4.453 13.562 1.00 97.06 192 ASP A N 1
ATOM 1530 C CA . ASP A 1 192 ? -0.985 -4.655 13.974 1.00 97.06 192 ASP A CA 1
ATOM 1531 C C . ASP A 1 192 ? -1.939 -4.760 12.779 1.00 97.06 192 ASP A C 1
ATOM 1533 O O . ASP A 1 192 ? -2.862 -5.578 12.786 1.00 97.06 192 ASP A O 1
ATOM 1537 N N . PHE A 1 193 ? -1.700 -3.972 11.727 1.00 98.06 193 PHE A N 1
ATOM 1538 C CA . PHE A 1 193 ? -2.480 -4.048 10.496 1.00 98.06 193 PHE A CA 1
ATOM 1539 C C . PHE A 1 193 ? -2.265 -5.382 9.790 1.00 98.06 193 PHE A C 1
ATOM 1541 O O . PHE A 1 193 ? -3.243 -6.050 9.468 1.00 98.06 193 PHE A O 1
ATOM 1548 N N . ILE A 1 194 ? -1.009 -5.806 9.605 1.00 97.75 194 ILE A N 1
ATOM 1549 C CA . ILE A 1 194 ? -0.697 -7.086 8.951 1.00 97.75 194 ILE A CA 1
ATOM 1550 C C . ILE A 1 194 ? -1.266 -8.262 9.744 1.00 97.75 194 ILE A C 1
ATOM 1552 O O . ILE A 1 194 ? -1.930 -9.122 9.171 1.00 97.75 194 ILE A O 1
ATOM 1556 N N . LYS A 1 195 ? -1.112 -8.260 11.071 1.00 97.25 195 LYS A N 1
ATOM 1557 C CA . LYS A 1 195 ? -1.704 -9.278 11.944 1.00 97.25 195 LYS A CA 1
ATOM 1558 C C . LYS A 1 195 ? -3.224 -9.360 11.776 1.00 97.25 195 LYS A C 1
ATOM 1560 O O . LYS A 1 195 ? -3.777 -10.454 11.688 1.00 97.25 195 LYS A O 1
ATOM 1565 N N . THR A 1 196 ? -3.898 -8.213 11.725 1.00 97.31 196 THR A N 1
ATOM 1566 C CA . THR A 1 196 ? -5.359 -8.142 11.569 1.00 97.31 196 THR A CA 1
ATOM 1567 C C . THR A 1 196 ? -5.806 -8.586 10.177 1.00 97.31 196 THR A C 1
ATOM 1569 O O . THR A 1 196 ? -6.770 -9.345 10.047 1.00 97.31 196 THR A O 1
ATOM 1572 N N . LEU A 1 197 ? -5.082 -8.156 9.142 1.00 97.12 197 LEU A N 1
ATOM 1573 C CA . LEU A 1 197 ? -5.287 -8.553 7.752 1.00 97.12 197 LEU A CA 1
ATOM 1574 C C . LEU A 1 197 ? -5.214 -10.082 7.623 1.00 97.12 197 LEU A C 1
ATOM 1576 O O . LEU A 1 197 ? -6.133 -10.710 7.103 1.00 97.12 197 LEU A O 1
ATOM 1580 N N . GLU A 1 198 ? -4.160 -10.698 8.161 1.00 96.19 198 GLU A N 1
ATOM 1581 C CA . GLU A 1 198 ? -3.965 -12.149 8.118 1.00 96.19 198 GLU A CA 1
ATOM 1582 C C . GLU A 1 198 ? -4.992 -12.927 8.945 1.00 96.19 198 GLU A C 1
ATOM 1584 O O . GLU A 1 198 ? -5.427 -13.996 8.518 1.00 96.19 198 GLU A O 1
ATOM 1589 N N . ALA A 1 199 ? -5.384 -12.420 10.117 1.00 95.44 199 ALA A N 1
ATOM 1590 C CA . ALA A 1 199 ? -6.411 -13.053 10.945 1.00 95.44 199 ALA A CA 1
ATOM 1591 C C . ALA A 1 199 ? -7.770 -13.088 10.226 1.00 95.44 199 ALA A C 1
ATOM 1593 O O . ALA A 1 199 ? -8.440 -14.121 10.205 1.00 95.44 199 ALA A O 1
ATOM 1594 N N . SER A 1 200 ? -8.133 -11.983 9.572 1.00 94.81 200 SER A N 1
ATOM 1595 C CA . SER A 1 200 ? -9.397 -11.849 8.839 1.00 94.81 200 SER A CA 1
ATOM 1596 C C . SER A 1 200 ? -9.446 -12.727 7.584 1.00 94.81 200 SER A C 1
ATOM 1598 O O . SER A 1 200 ? -10.510 -13.191 7.200 1.00 94.81 200 SER A O 1
ATOM 1600 N N . LEU A 1 201 ? -8.296 -12.991 6.953 1.00 93.31 201 LEU A N 1
ATOM 1601 C CA . LEU A 1 201 ? -8.196 -13.866 5.776 1.00 93.31 201 LEU A CA 1
ATOM 1602 C C . LEU A 1 201 ? -8.251 -15.367 6.107 1.00 93.31 201 LEU A C 1
ATOM 1604 O O . LEU A 1 201 ? -8.387 -16.178 5.194 1.00 93.31 201 LEU A O 1
ATOM 1608 N N . LYS A 1 202 ? -8.087 -15.747 7.381 1.00 91.12 202 LYS A N 1
ATOM 1609 C CA . LYS A 1 202 ? -8.156 -17.143 7.855 1.00 91.12 202 LYS A CA 1
ATOM 1610 C C . LYS A 1 202 ? -9.521 -17.520 8.436 1.00 91.12 202 LYS A C 1
ATOM 1612 O O . LYS A 1 202 ? -9.726 -18.697 8.727 1.00 91.12 202 LYS A O 1
ATOM 1617 N N . SER A 1 203 ? -10.379 -16.527 8.666 1.00 76.38 203 SER A N 1
ATOM 1618 C CA . SER A 1 203 ? -11.719 -16.682 9.244 1.00 76.38 203 SER A CA 1
ATOM 1619 C C . SER A 1 203 ? -12.744 -16.986 8.157 1.00 76.38 203 SER A C 1
ATOM 1621 O O . SER A 1 203 ? -13.665 -17.774 8.452 1.00 76.38 203 SER A O 1
#

Secondary structure (DSSP, 8-state):
----------------------------TT--HHHHHHH--EETTEE--SEEPPPEEEE-TTS-EEEEEEEEEEEEETTTTEEEEEEEEEEEEE-TTS--EEEEEETTTTBS--TTTTS-TTS--SEEESPHHHHT--HHHHHHHHHHHHHHHHHHHHHHHHHS---HHHHHHHHHHS-THHHHHHHHH-HHHHHHHHHHHH-

Organism: Desulfosudis oleivorans (strain DSM 6200 / JCM 39069 / Hxd3) (NCBI:txid96561)

Radius of gyration: 24.23 Å; chains: 1; bounding box: 51×77×76 Å

Foldseek 3Di:
DDDDDDDDDPDDDDDDDPDPPPPPDDPPDDDQLVVVPQVFPPDPPDTQHADKAFFFWDADPVLATKTKIFGWHWDDDVVVRKIFTFDTQKIWIGHQSDNHTPDMDGVVVVPDDNPVPVGDPPDGGLDIPPDDLCPPPDPVRLSVLSVVLSVQCNVQSVVCSPPLAGALVSLVSSVSNGDVSVLVVCCRVRVSRSVRSVVSPVD

pLDDT: mean 82.52, std 18.19, range [35.59, 98.12]